Protein AF-A0A7S3AYU2-F1 (afdb_monomer)

Nearest PDB structures (foldseek):
  1v82-assembly1_A  TM=4.328E-01  e=2.246E-01  Homo sapiens
  1vgv-assembly2_C  TM=4.882E-01  e=7.312E-01  Escherichia coli
  1kaq-assembly3_F  TM=4.878E-01  e=6.872E-01  Bacillus subtilis
  1kaq-assembly3_E  TM=5.057E-01  e=1.976E+00  Bacillus subtilis

Foldseek 3Di:
DEEEEEAFADLVLLVLVVVVVLVCCVVVVHVAYEYEDPHPDPVRSVVLVVSVVRPRYDYHYDDPQQPPDDPPSHCVVVVVVCVVVDDQLYHYHYDYSNPNDDDDSSVQSVVVSVPSVCPDVDGDAQDQLDQVSQQVCVVLVLDVPPLLHKDAADDDPPDPPPCDRIVSVVCPVNSVVSVVSCVVPVPVSPSVDDDDDD

Sequence (198 aa):
MTYLSIFAGRRRYLNVLMVYVHRLLDQRIVDRCHIWNYARLAVDSEYVHTLAAKRGVEVIPMPESDKAAVFPDKWKGYYRFYAALLQPGDLLVKCDDDIVFIGNLPALLRVARSDPDGAHLIYYPSIVNNDVAASFQAADGLITDPEYVVDLRPSVIGKRDATGNSDWPQCTRCAEHVHEAFLASPESFFTGCMHEWR

Mean predicted aligned error: 4.7 Å

Secondary structure (DSSP, 8-state):
-EEEEEEE--HHHHHHHHHHHHHHHHTTS-SEEEEEE--SSHHHHHHHHHGGGSTTEEEEEPPHHHHS--TTTTTHHHHHHHHHHPPTT-EEEEEETT------HHHHHHHHHH-TT-S-S------TT-HHHHHHHHHTTS---GGG---B----TTS--TT-SBSGGG-HHHHHHHHHHHHH-GGGG---------

pLDDT: mean 90.88, std 9.75, range [51.03, 98.75]

Solvent-accessible surface area (backbone atoms only — not comparable to full-atom values): 11870 Å² total; per-residue (Å²): 95,31,38,37,36,28,61,32,42,50,56,80,34,38,66,48,28,47,60,54,52,51,50,34,44,76,69,60,73,27,66,34,35,40,37,29,48,63,33,86,44,70,73,27,42,58,53,51,61,61,52,42,76,43,88,52,37,43,66,41,74,61,43,77,69,33,77,81,40,52,86,91,53,44,52,49,42,60,53,52,52,49,70,72,67,61,54,96,83,46,43,82,44,82,43,64,37,73,48,71,78,89,75,71,61,70,58,57,53,50,56,60,63,73,44,79,87,45,90,65,89,76,86,80,76,88,44,85,76,36,60,72,35,43,34,52,36,28,76,72,60,74,47,72,57,75,93,56,56,47,62,78,47,85,78,62,90,93,54,88,60,89,71,61,50,33,56,48,90,80,35,67,66,34,43,51,50,53,45,52,51,39,74,75,42,58,74,69,77,66,73,82,76,82,85,84,89,130

Organism: NCBI:txid156174

Radius of gyration: 17.93 Å; Cα contacts (8 Å, |Δi|>4): 241; chains: 1; bounding box: 46×42×40 Å

Structure (mmCIF, N/CA/C/O backbone):
data_AF-A0A7S3AYU2-F1
#
_entry.id   AF-A0A7S3AYU2-F1
#
loop_
_atom_site.group_PDB
_atom_site.id
_atom_site.type_symbol
_atom_site.label_atom_id
_atom_site.label_alt_id
_atom_site.label_comp_id
_atom_site.label_asym_id
_atom_site.label_entity_id
_atom_site.label_seq_id
_atom_site.pdbx_PDB_ins_code
_atom_site.Cartn_x
_atom_site.Cartn_y
_atom_site.Cartn_z
_atom_site.occupancy
_atom_site.B_iso_or_equiv
_atom_site.auth_seq_id
_atom_site.auth_comp_id
_atom_site.auth_asym_id
_atom_site.auth_atom_id
_atom_site.pdbx_PDB_model_num
ATOM 1 N N . MET A 1 1 ? -6.410 -0.652 16.507 1.00 95.94 1 MET A N 1
ATOM 2 C CA . MET A 1 1 ? -7.032 -0.891 15.186 1.00 95.94 1 MET A CA 1
ATOM 3 C C . MET A 1 1 ? -5.963 -0.954 14.101 1.00 95.94 1 MET A C 1
ATOM 5 O O . MET A 1 1 ? -4.819 -0.576 14.342 1.00 95.94 1 MET A O 1
ATOM 9 N N . THR A 1 2 ? -6.303 -1.468 12.925 1.00 98.31 2 THR A N 1
ATOM 10 C CA . THR A 1 2 ? -5.485 -1.435 11.709 1.00 98.31 2 THR A CA 1
ATOM 11 C C . THR A 1 2 ? -6.253 -0.687 10.622 1.00 98.31 2 THR A C 1
ATOM 13 O O . THR A 1 2 ? -7.309 -1.147 10.176 1.00 98.31 2 THR A O 1
ATOM 16 N N . TYR A 1 3 ? -5.707 0.441 10.177 1.00 98.62 3 TYR A N 1
ATOM 17 C CA . TYR A 1 3 ? -6.217 1.238 9.067 1.00 98.62 3 TYR A CA 1
ATOM 18 C C . TYR A 1 3 ? -5.397 0.948 7.813 1.00 98.62 3 TYR A C 1
ATOM 20 O O . TYR A 1 3 ? -4.179 1.114 7.816 1.00 98.62 3 TYR A O 1
ATOM 28 N N . LEU A 1 4 ? -6.055 0.543 6.731 1.00 98.62 4 LEU A N 1
ATOM 29 C CA . LEU A 1 4 ? -5.458 0.491 5.399 1.00 98.62 4 LEU A CA 1
ATOM 30 C C . LEU A 1 4 ? -5.826 1.765 4.647 1.00 98.62 4 LEU A C 1
ATOM 32 O O . LEU A 1 4 ? -7.001 2.088 4.520 1.00 98.62 4 LEU A O 1
ATOM 36 N N . SER A 1 5 ? -4.840 2.475 4.128 1.00 98.56 5 SER A N 1
ATOM 37 C CA . SER A 1 5 ? -5.027 3.764 3.475 1.00 98.56 5 SER A CA 1
ATOM 38 C C . SER A 1 5 ? -4.514 3.715 2.047 1.00 98.56 5 SER A C 1
ATOM 40 O O . SER A 1 5 ? -3.349 3.375 1.839 1.00 98.56 5 SER A O 1
ATOM 42 N N . ILE A 1 6 ? -5.368 4.055 1.080 1.00 98.38 6 ILE A N 1
ATOM 43 C CA . ILE A 1 6 ? -5.055 3.981 -0.350 1.00 98.38 6 ILE A CA 1
ATOM 44 C C . ILE A 1 6 ? -5.239 5.343 -1.008 1.00 98.38 6 ILE A C 1
ATOM 46 O O . ILE A 1 6 ? -6.304 5.947 -0.903 1.00 98.38 6 ILE A O 1
ATOM 50 N N . PHE A 1 7 ? -4.216 5.809 -1.725 1.00 95.88 7 PHE A N 1
ATOM 51 C CA . PHE A 1 7 ? -4.314 6.979 -2.602 1.00 95.88 7 PHE A CA 1
ATOM 52 C C . PHE A 1 7 ? -4.896 6.530 -3.935 1.00 95.88 7 PHE A C 1
ATOM 54 O O . PHE A 1 7 ? -4.167 6.109 -4.826 1.00 95.88 7 PHE A O 1
ATOM 61 N N . ALA A 1 8 ? -6.214 6.585 -4.055 1.00 95.50 8 ALA A N 1
ATOM 62 C CA . ALA A 1 8 ? -6.927 6.062 -5.201 1.00 95.50 8 ALA A CA 1
ATOM 63 C C . ALA A 1 8 ? -7.037 7.081 -6.332 1.00 95.50 8 ALA A C 1
ATOM 65 O O . ALA A 1 8 ? -7.357 8.252 -6.127 1.00 95.50 8 ALA A O 1
ATOM 66 N N . GLY A 1 9 ? -6.841 6.598 -7.552 1.00 94.00 9 GLY A N 1
ATOM 67 C CA . GLY A 1 9 ? -7.125 7.368 -8.752 1.00 94.00 9 GLY A CA 1
ATOM 68 C C . GLY A 1 9 ? -7.048 6.591 -10.058 1.00 94.00 9 GLY A C 1
ATOM 69 O O . GLY A 1 9 ? -7.265 7.192 -11.104 1.00 94.00 9 GLY A O 1
ATOM 70 N N . ARG A 1 10 ? -6.720 5.293 -10.022 1.00 96.50 10 ARG A N 1
ATOM 71 C CA . ARG A 1 10 ? -6.509 4.463 -11.212 1.00 96.50 10 ARG A CA 1
ATOM 72 C C . ARG A 1 10 ? -7.407 3.227 -11.172 1.00 96.50 10 ARG A C 1
ATOM 74 O O . ARG A 1 10 ? -7.023 2.182 -10.642 1.00 96.50 10 ARG A O 1
ATOM 81 N N . ARG A 1 11 ? -8.600 3.313 -11.779 1.00 95.94 11 ARG A N 1
ATOM 82 C CA . ARG A 1 11 ? -9.621 2.243 -11.751 1.00 95.94 11 ARG A CA 1
ATOM 83 C C . ARG A 1 11 ? -9.079 0.866 -12.126 1.00 95.94 11 ARG A C 1
ATOM 85 O O . ARG A 1 11 ? -9.423 -0.119 -11.478 1.00 95.94 11 ARG A O 1
ATOM 92 N N . ARG A 1 12 ? -8.237 0.791 -13.165 1.00 96.12 12 ARG A N 1
ATOM 93 C CA . ARG A 1 12 ? -7.666 -0.475 -13.657 1.00 96.12 12 ARG A CA 1
ATOM 94 C C . ARG A 1 12 ? -7.002 -1.276 -12.536 1.00 96.12 12 ARG A C 1
ATOM 96 O O . ARG A 1 12 ? -7.243 -2.474 -12.443 1.00 96.12 12 ARG A O 1
ATOM 103 N N . TYR A 1 13 ? -6.183 -0.624 -11.717 1.00 96.81 13 TYR A N 1
ATOM 104 C CA . TYR A 1 13 ? -5.435 -1.290 -10.656 1.00 96.81 13 TYR A CA 1
ATOM 105 C C . TYR A 1 13 ? -6.289 -1.511 -9.411 1.00 96.81 13 TYR A C 1
ATOM 107 O O . TYR A 1 13 ? -6.286 -2.604 -8.849 1.00 96.81 13 TYR A O 1
ATOM 115 N N . LEU A 1 14 ? -7.124 -0.527 -9.060 1.00 97.00 14 LEU A N 1
ATOM 116 C CA . LEU A 1 14 ? -8.065 -0.645 -7.949 1.00 97.00 14 LEU A CA 1
ATOM 117 C C . LEU A 1 14 ? -9.005 -1.845 -8.098 1.00 97.00 14 LEU A C 1
ATOM 119 O O . LEU A 1 14 ? -9.293 -2.502 -7.105 1.00 97.00 14 LEU A O 1
ATOM 123 N N . ASN A 1 15 ? -9.456 -2.175 -9.314 1.00 96.62 15 ASN A N 1
ATOM 124 C CA . ASN A 1 15 ? -10.263 -3.380 -9.547 1.00 96.62 15 ASN A CA 1
ATOM 125 C C . ASN A 1 15 ? -9.576 -4.654 -9.020 1.00 96.62 15 ASN A C 1
ATOM 127 O O . ASN A 1 15 ? -10.247 -5.533 -8.484 1.00 96.62 15 ASN A O 1
ATOM 131 N N . VAL A 1 16 ? -8.251 -4.752 -9.163 1.00 97.81 16 VAL A N 1
ATOM 132 C CA . VAL A 1 16 ? -7.460 -5.893 -8.683 1.00 97.81 16 VAL A CA 1
ATOM 133 C C . VAL A 1 16 ? -7.210 -5.769 -7.182 1.00 97.81 16 VAL A C 1
ATOM 135 O O . VAL A 1 16 ? -7.512 -6.695 -6.430 1.00 97.81 16 VAL A O 1
ATOM 138 N N . LEU A 1 17 ? -6.732 -4.606 -6.726 1.00 98.12 17 LEU A N 1
ATOM 139 C CA . LEU A 1 17 ? -6.418 -4.355 -5.317 1.00 98.12 17 LEU A CA 1
ATOM 140 C C . LEU A 1 17 ? -7.624 -4.612 -4.404 1.00 98.12 17 LEU A C 1
ATOM 142 O O . LEU A 1 17 ? -7.492 -5.244 -3.353 1.00 98.12 17 LEU A O 1
ATOM 146 N N . MET A 1 18 ? -8.824 -4.196 -4.816 1.00 97.81 18 MET A N 1
ATOM 147 C CA . MET A 1 18 ? -10.025 -4.338 -3.991 1.00 97.81 18 MET A CA 1
ATOM 148 C C . MET A 1 18 ? -10.414 -5.798 -3.725 1.00 97.81 18 MET A C 1
ATOM 150 O O . MET A 1 18 ? -11.023 -6.075 -2.692 1.00 97.81 18 MET A O 1
ATOM 154 N N . VAL A 1 19 ? -9.995 -6.756 -4.564 1.00 97.75 19 VAL A N 1
ATOM 155 C CA . VAL A 1 19 ? -10.159 -8.195 -4.276 1.00 97.75 19 VAL A CA 1
ATOM 156 C C . VAL A 1 19 ? -9.416 -8.581 -2.992 1.00 97.75 19 VAL A C 1
ATOM 158 O O . VAL A 1 19 ? -9.953 -9.322 -2.166 1.00 97.75 19 VAL A O 1
ATOM 161 N N . TYR A 1 20 ? -8.211 -8.045 -2.788 1.00 98.25 20 TYR A N 1
ATOM 162 C CA . TYR A 1 20 ? -7.422 -8.271 -1.577 1.00 98.25 20 TYR A CA 1
ATOM 163 C C . TYR A 1 20 ? -7.980 -7.485 -0.394 1.00 98.25 20 TYR A C 1
ATOM 165 O O . TYR A 1 20 ? -8.187 -8.061 0.673 1.00 98.25 20 TYR A O 1
ATOM 173 N N . VAL A 1 21 ? -8.295 -6.200 -0.583 1.00 98.25 21 VAL A N 1
ATOM 174 C CA . VAL A 1 21 ? -8.852 -5.341 0.478 1.00 98.25 21 VAL A CA 1
ATOM 175 C C . VAL A 1 21 ? -10.119 -5.949 1.075 1.00 98.25 21 VAL A C 1
ATOM 177 O O . VAL A 1 21 ? -10.249 -6.025 2.295 1.00 98.25 21 VAL A O 1
ATOM 180 N N . HIS A 1 22 ? -11.035 -6.441 0.236 1.00 98.12 22 HIS A N 1
ATOM 181 C CA . HIS A 1 22 ? -12.260 -7.082 0.711 1.00 98.12 22 HIS A CA 1
ATOM 182 C C . HIS A 1 22 ? -11.967 -8.296 1.593 1.00 98.12 22 HIS A C 1
ATOM 184 O O . HIS A 1 22 ? -12.553 -8.408 2.667 1.00 98.12 22 HIS A O 1
ATOM 190 N N . ARG A 1 23 ? -11.026 -9.159 1.189 1.00 98.00 23 ARG A N 1
ATOM 191 C CA . ARG A 1 23 ? -10.619 -10.323 1.990 1.00 98.00 23 ARG A CA 1
ATOM 192 C C . ARG A 1 23 ? -9.997 -9.909 3.323 1.00 98.00 23 ARG A C 1
ATOM 194 O O . ARG A 1 23 ? -10.343 -10.486 4.349 1.00 98.00 23 ARG A O 1
ATOM 201 N N . LEU A 1 24 ? -9.131 -8.894 3.323 1.00 98.31 24 LEU A N 1
ATOM 202 C CA . LEU A 1 24 ? -8.492 -8.381 4.539 1.00 98.31 24 LEU A CA 1
ATOM 203 C C . LEU A 1 24 ? -9.513 -7.816 5.539 1.00 98.31 24 LEU A C 1
ATOM 205 O O . LEU A 1 24 ? -9.367 -8.037 6.742 1.00 98.31 24 LEU A O 1
ATOM 209 N N . LEU A 1 25 ? -10.549 -7.129 5.047 1.00 98.44 25 LEU A N 1
ATOM 210 C CA . LEU A 1 25 ? -11.661 -6.629 5.862 1.00 98.44 25 LEU A CA 1
ATOM 211 C C . LEU A 1 25 ? -12.533 -7.773 6.398 1.00 98.44 25 LEU A C 1
ATOM 213 O O . LEU A 1 25 ? -12.836 -7.815 7.589 1.00 98.44 25 LEU A O 1
ATOM 217 N N . ASP A 1 26 ? -12.909 -8.725 5.539 1.00 98.12 26 ASP A N 1
ATOM 218 C CA . ASP A 1 26 ? -13.774 -9.851 5.915 1.00 98.12 26 ASP A CA 1
ATOM 219 C C . ASP A 1 26 ? -13.112 -10.746 6.976 1.00 98.12 26 ASP A C 1
ATOM 221 O O . ASP A 1 26 ? -13.776 -11.233 7.892 1.00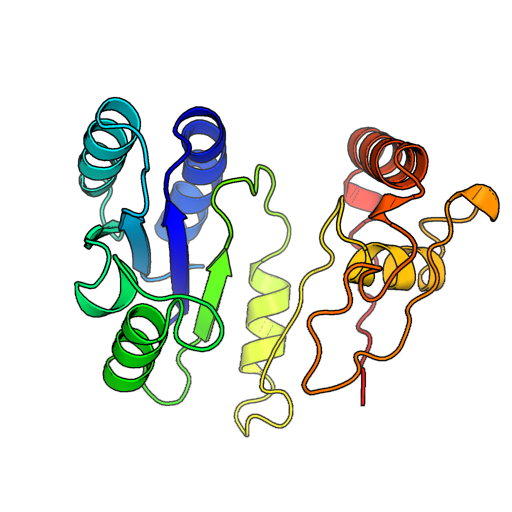 98.12 26 ASP A O 1
ATOM 225 N N . GLN A 1 27 ? -11.787 -10.901 6.901 1.00 97.88 27 GLN A N 1
ATOM 226 C CA . GLN A 1 27 ? -10.976 -11.647 7.867 1.00 97.88 27 GLN A CA 1
ATOM 227 C C . GLN A 1 27 ? -10.565 -10.825 9.097 1.00 97.88 27 GLN A C 1
ATOM 229 O O . GLN A 1 27 ? -9.903 -11.361 9.984 1.00 97.88 27 GLN A O 1
ATOM 234 N N . ARG A 1 28 ? -10.940 -9.538 9.169 1.00 97.56 28 ARG A N 1
ATOM 235 C CA . ARG A 1 28 ? -10.539 -8.598 10.234 1.00 97.56 28 ARG A CA 1
ATOM 236 C C . ARG A 1 28 ? -9.021 -8.497 10.430 1.00 97.56 28 ARG A C 1
ATOM 238 O O . ARG A 1 28 ? -8.540 -8.264 11.534 1.00 97.56 28 ARG A O 1
ATOM 245 N N . ILE A 1 29 ? -8.260 -8.672 9.352 1.00 98.31 29 ILE A N 1
ATOM 246 C CA . ILE A 1 29 ? -6.825 -8.351 9.325 1.00 98.31 29 ILE A CA 1
ATOM 247 C C . ILE A 1 29 ? -6.656 -6.824 9.284 1.00 98.31 29 ILE A C 1
ATOM 249 O O . ILE A 1 29 ? -5.753 -6.265 9.908 1.00 98.31 29 ILE A O 1
ATOM 253 N N . VAL A 1 30 ? -7.564 -6.157 8.569 1.00 98.38 30 VAL A N 1
ATOM 254 C CA . VAL A 1 30 ? -7.735 -4.703 8.525 1.00 98.38 30 VAL A CA 1
ATOM 255 C C . VAL A 1 30 ? -9.111 -4.369 9.103 1.00 98.38 30 VAL A C 1
ATOM 257 O O . VAL A 1 30 ? -10.096 -5.021 8.762 1.00 98.38 30 VAL A O 1
ATOM 260 N N . ASP A 1 31 ? -9.194 -3.345 9.954 1.00 98.56 31 ASP A N 1
ATOM 261 C CA . ASP A 1 31 ? -10.456 -2.922 10.581 1.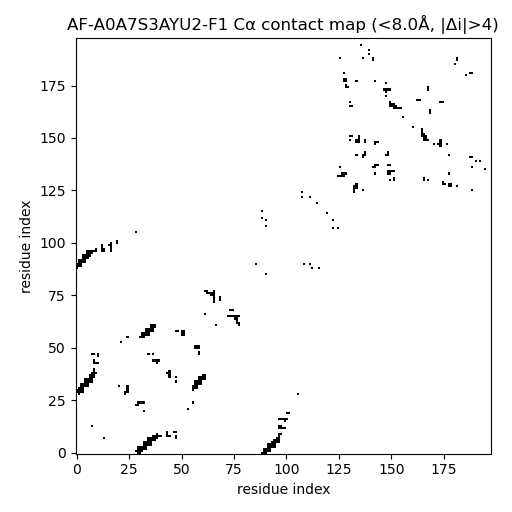00 98.56 31 ASP A CA 1
ATOM 262 C C . ASP A 1 31 ? -11.218 -1.897 9.731 1.00 98.56 31 ASP A C 1
ATOM 264 O O . ASP A 1 31 ? -12.457 -1.851 9.725 1.00 98.56 31 ASP A O 1
ATOM 268 N N . ARG A 1 32 ? -10.464 -1.028 9.050 1.00 98.56 32 ARG A N 1
ATOM 269 C CA . ARG A 1 32 ? -10.964 0.069 8.218 1.00 98.56 32 ARG A CA 1
ATOM 270 C C . ARG A 1 32 ? -10.074 0.247 7.000 1.00 98.56 32 ARG A C 1
ATOM 272 O O . ARG A 1 32 ? -8.852 0.229 7.121 1.00 98.56 32 ARG A O 1
ATOM 279 N N . CYS A 1 33 ? -10.686 0.454 5.843 1.00 98.75 33 CYS A N 1
ATOM 280 C CA . CYS A 1 33 ? -9.997 0.853 4.631 1.00 98.75 33 CYS A CA 1
ATOM 281 C C . CYS A 1 33 ? -10.452 2.253 4.220 1.00 98.75 33 CYS A C 1
ATOM 283 O O . CYS A 1 33 ? -11.625 2.463 3.931 1.00 98.75 33 CYS A O 1
ATOM 285 N N . HIS A 1 34 ? -9.526 3.202 4.193 1.00 98.75 34 HIS A N 1
ATOM 286 C CA . HIS A 1 34 ? -9.761 4.554 3.713 1.00 98.75 34 HIS A CA 1
ATOM 287 C C . HIS A 1 34 ? -9.239 4.687 2.286 1.00 98.75 34 HIS A C 1
ATOM 289 O O . HIS A 1 34 ? -8.041 4.553 2.026 1.00 98.75 34 HIS A O 1
ATOM 295 N N . ILE A 1 35 ? -10.148 4.967 1.363 1.00 98.50 35 ILE A N 1
ATOM 296 C CA . ILE A 1 35 ? -9.872 5.215 -0.044 1.00 98.50 35 ILE A CA 1
ATOM 297 C C . ILE A 1 35 ? -9.869 6.724 -0.258 1.00 98.50 35 ILE A C 1
ATOM 299 O O . ILE A 1 35 ? -10.919 7.360 -0.325 1.00 98.50 35 ILE A O 1
ATOM 303 N N . TRP A 1 36 ? -8.685 7.310 -0.368 1.00 98.31 36 TRP A N 1
ATOM 304 C CA . TRP A 1 36 ? -8.537 8.729 -0.644 1.00 98.31 36 TRP A CA 1
ATOM 305 C C . TRP A 1 36 ? -8.698 8.999 -2.131 1.00 98.31 36 TRP A C 1
ATOM 307 O O . TRP A 1 36 ? -7.891 8.541 -2.938 1.00 98.31 36 TRP A O 1
ATOM 317 N N . ASN A 1 37 ? -9.716 9.767 -2.502 1.00 97.56 37 ASN A N 1
ATOM 318 C CA . ASN A 1 37 ? -9.983 10.104 -3.891 1.00 97.56 37 ASN A CA 1
ATOM 319 C C . ASN A 1 37 ? -9.038 11.216 -4.380 1.00 97.56 37 ASN A C 1
ATOM 321 O O . ASN A 1 37 ? -9.339 12.406 -4.272 1.00 97.56 37 ASN A O 1
ATOM 325 N N . TYR A 1 38 ? -7.896 10.803 -4.930 1.00 95.62 38 TYR A N 1
ATOM 326 C CA . TYR A 1 38 ? -6.925 11.634 -5.649 1.00 95.62 38 TYR A CA 1
ATOM 327 C C . TYR A 1 38 ? -7.027 11.426 -7.175 1.00 95.62 38 TYR A C 1
ATOM 329 O O . TYR A 1 38 ? -6.072 11.699 -7.914 1.00 95.62 38 TYR A O 1
ATOM 337 N N . ALA A 1 39 ? -8.168 10.926 -7.666 1.00 95.94 39 ALA A N 1
ATOM 338 C CA . ALA A 1 39 ? -8.389 10.679 -9.083 1.00 95.94 39 ALA A CA 1
ATOM 339 C C . ALA A 1 39 ? -8.215 11.959 -9.909 1.00 95.94 39 ALA A C 1
ATOM 341 O O . ALA A 1 39 ? -8.731 13.024 -9.571 1.00 95.94 39 ALA A O 1
ATOM 342 N N . ARG A 1 40 ? -7.493 11.843 -11.027 1.00 93.06 40 ARG A N 1
ATOM 343 C CA . ARG A 1 40 ? -7.290 12.956 -11.972 1.00 93.06 40 ARG A CA 1
ATOM 344 C C . ARG A 1 40 ? -8.356 13.005 -13.060 1.00 93.06 40 ARG A C 1
ATOM 346 O O . ARG A 1 40 ? -8.547 14.047 -13.677 1.00 93.06 40 ARG A O 1
ATOM 353 N N . LEU A 1 41 ? -9.014 11.876 -13.312 1.00 95.69 41 LEU A N 1
ATOM 354 C CA . LEU A 1 41 ? -10.072 11.740 -14.304 1.00 95.69 41 LEU A CA 1
ATOM 355 C C . LEU A 1 41 ? -11.420 11.611 -13.596 1.00 95.69 41 LEU A C 1
ATOM 357 O O . LEU A 1 41 ? -11.537 10.905 -12.593 1.00 95.69 41 LEU A O 1
ATOM 361 N N . ALA A 1 42 ? -12.452 12.253 -14.147 1.00 96.38 42 ALA A N 1
ATOM 362 C CA . ALA A 1 42 ? -13.806 12.196 -13.594 1.00 96.38 42 ALA A CA 1
ATOM 363 C C . ALA A 1 42 ? -14.331 10.752 -13.507 1.00 96.38 42 ALA A C 1
ATOM 365 O O . ALA A 1 42 ? -14.852 10.356 -12.472 1.00 96.38 42 ALA A O 1
ATOM 366 N N . VAL A 1 43 ? -14.084 9.938 -14.539 1.00 96.69 43 VAL A N 1
ATOM 367 C CA . VAL A 1 43 ? -14.497 8.524 -14.579 1.00 96.69 43 VAL A CA 1
ATOM 368 C C . VAL A 1 43 ? -13.858 7.673 -13.473 1.00 96.69 43 VAL A C 1
ATOM 370 O O . VAL A 1 43 ? -14.502 6.776 -12.931 1.00 96.69 43 VAL A O 1
ATOM 373 N N . ASP A 1 44 ? -12.605 7.954 -13.106 1.00 97.12 44 ASP A N 1
ATOM 374 C CA . ASP A 1 44 ? -11.936 7.267 -11.998 1.00 97.12 44 ASP A CA 1
ATOM 375 C C . ASP A 1 44 ? -12.497 7.740 -10.653 1.00 97.12 44 ASP A C 1
ATOM 377 O O . ASP A 1 44 ? -12.719 6.926 -9.760 1.00 97.12 44 ASP A O 1
ATOM 381 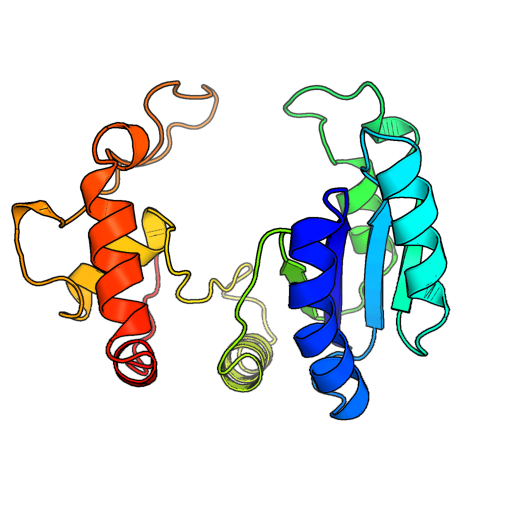N N . SER A 1 45 ? -12.789 9.039 -10.523 1.00 96.88 45 SER A N 1
ATOM 382 C CA . SER A 1 45 ? -13.434 9.602 -9.333 1.00 96.88 45 SER A CA 1
ATOM 383 C C . SER A 1 45 ? -14.816 8.985 -9.105 1.00 96.88 45 SER A C 1
ATOM 385 O O . SER A 1 45 ? -15.107 8.519 -8.005 1.00 96.88 45 SER A O 1
ATOM 387 N N . GLU A 1 46 ? -15.658 8.916 -10.138 1.00 97.12 46 GLU A N 1
ATOM 388 C CA . GLU A 1 46 ? -16.975 8.269 -10.084 1.00 97.12 46 GLU A CA 1
ATOM 389 C C . GLU A 1 46 ? -16.858 6.808 -9.644 1.00 97.12 46 GLU A C 1
ATOM 391 O O . GLU A 1 46 ? -17.556 6.379 -8.725 1.00 97.12 46 GLU A O 1
ATOM 396 N N . TYR A 1 47 ? -15.918 6.062 -10.233 1.00 97.50 47 TYR A N 1
ATOM 397 C CA . TYR A 1 47 ? -15.639 4.685 -9.836 1.00 97.50 47 TYR A CA 1
ATOM 398 C C . TYR A 1 47 ? -15.231 4.573 -8.360 1.00 97.50 47 TYR A C 1
ATOM 400 O O . TYR A 1 47 ? -15.765 3.720 -7.652 1.00 97.50 47 TYR A O 1
ATOM 408 N N . VAL A 1 48 ? -14.341 5.439 -7.868 1.00 97.50 48 VAL A N 1
ATOM 409 C CA . VAL A 1 48 ? -13.896 5.426 -6.465 1.00 97.50 48 VAL A CA 1
ATOM 410 C C . VAL A 1 48 ? -15.075 5.561 -5.498 1.00 97.50 48 VAL A C 1
ATOM 412 O O . VAL A 1 48 ? -15.133 4.818 -4.522 1.00 97.50 48 VAL A O 1
ATOM 415 N N . HIS A 1 49 ? -16.059 6.417 -5.788 1.00 96.94 49 HIS A N 1
ATOM 416 C CA . HIS A 1 49 ? -17.245 6.562 -4.932 1.00 96.94 49 HIS A CA 1
ATOM 417 C C . HIS A 1 49 ? -18.068 5.271 -4.823 1.00 96.94 49 HIS A C 1
ATOM 419 O O . HIS A 1 49 ? -18.653 5.007 -3.773 1.00 96.94 49 HIS A O 1
ATOM 425 N N . THR A 1 50 ? -18.078 4.430 -5.864 1.00 97.06 50 THR A N 1
ATOM 426 C CA . THR A 1 50 ? -18.794 3.142 -5.822 1.00 97.06 50 THR A CA 1
ATOM 427 C C . THR A 1 50 ? -18.194 2.159 -4.809 1.00 97.06 50 THR A C 1
ATOM 429 O O . THR A 1 50 ? -18.903 1.285 -4.310 1.00 97.06 50 THR A O 1
ATOM 432 N N . LEU A 1 51 ? -16.915 2.323 -4.442 1.00 96.75 51 LEU A N 1
ATOM 433 C CA . LEU A 1 51 ? -16.214 1.426 -3.517 1.00 96.75 51 LEU A CA 1
ATOM 434 C C . LEU A 1 51 ? -16.728 1.527 -2.075 1.00 96.75 51 LEU A C 1
ATOM 436 O O . LEU A 1 51 ? -16.624 0.557 -1.323 1.00 96.75 51 LEU A O 1
ATOM 440 N N . ALA A 1 52 ? -17.349 2.652 -1.701 1.00 96.06 52 ALA A N 1
ATOM 441 C CA . ALA A 1 52 ? -17.941 2.856 -0.375 1.00 96.06 52 ALA A CA 1
ATOM 442 C C . ALA A 1 52 ? -19.099 1.885 -0.061 1.00 96.06 52 ALA A C 1
ATOM 444 O O . ALA A 1 52 ? -19.515 1.767 1.089 1.00 96.06 52 ALA A O 1
ATOM 445 N N . ALA A 1 53 ? -19.620 1.161 -1.060 1.00 94.94 53 ALA A N 1
ATOM 446 C CA . ALA A 1 53 ? -20.659 0.155 -0.855 1.00 94.94 53 ALA A CA 1
ATOM 447 C C . ALA A 1 53 ? -20.189 -1.040 0.003 1.00 94.94 53 ALA A C 1
ATOM 449 O O . ALA A 1 53 ? -21.013 -1.727 0.613 1.00 94.94 53 ALA A O 1
ATOM 450 N N . LYS A 1 54 ? -18.876 -1.312 0.076 1.00 96.44 54 LYS A N 1
ATOM 451 C CA . LYS A 1 54 ? -18.330 -2.369 0.936 1.00 96.44 54 LYS A CA 1
ATOM 452 C C . LYS A 1 54 ? -18.242 -1.877 2.381 1.00 96.44 54 LYS A C 1
ATOM 454 O O . LYS A 1 54 ? -17.556 -0.909 2.691 1.00 96.44 54 LYS A O 1
ATOM 459 N N . ARG A 1 55 ? -18.850 -2.621 3.309 1.00 96.88 55 ARG A N 1
ATOM 460 C CA . ARG A 1 55 ? -18.703 -2.366 4.749 1.00 96.88 55 ARG A CA 1
ATOM 461 C C . ARG A 1 55 ? -17.224 -2.338 5.156 1.00 96.88 55 ARG A C 1
ATOM 463 O O . ARG A 1 55 ? -16.485 -3.274 4.867 1.00 96.88 55 ARG A O 1
ATOM 470 N N . GLY A 1 56 ? -16.839 -1.301 5.898 1.00 97.69 56 GLY A N 1
ATOM 471 C CA . GLY A 1 56 ? -15.463 -1.100 6.356 1.00 97.69 56 GLY A CA 1
ATOM 472 C C . GLY A 1 56 ? -14.590 -0.329 5.365 1.00 97.69 56 GLY A C 1
ATOM 473 O O . GLY A 1 56 ? -13.458 -0.013 5.720 1.00 97.69 56 GLY A O 1
ATOM 474 N N . VAL A 1 57 ? -15.110 0.000 4.178 1.00 98.56 57 VAL A N 1
ATOM 475 C CA . VAL A 1 57 ? -14.499 0.941 3.237 1.00 98.56 57 VAL A CA 1
ATOM 476 C C . VAL A 1 57 ? -15.123 2.322 3.427 1.00 98.56 57 VAL A C 1
ATOM 478 O O . VAL A 1 57 ? -16.343 2.458 3.453 1.00 98.56 57 VAL A O 1
ATOM 481 N N . GLU A 1 58 ? -14.283 3.344 3.535 1.00 98.50 58 GLU A N 1
ATOM 482 C CA . GLU A 1 58 ? -14.672 4.751 3.558 1.00 98.50 58 GLU A CA 1
ATOM 483 C C . GLU A 1 58 ? -13.960 5.480 2.422 1.00 98.50 58 GLU A C 1
ATOM 485 O O . GLU A 1 58 ? -12.743 5.372 2.273 1.00 98.50 58 GLU A O 1
ATOM 490 N N . VAL A 1 59 ? -14.715 6.213 1.607 1.00 98.38 59 VAL A N 1
ATOM 491 C CA . VAL A 1 59 ? -14.152 7.058 0.551 1.00 98.38 59 VAL A CA 1
ATOM 492 C C . VAL A 1 59 ? -14.003 8.468 1.099 1.00 98.38 59 VAL A C 1
ATOM 494 O O . VAL A 1 59 ? -14.991 9.095 1.474 1.00 98.38 59 VAL A O 1
ATOM 497 N N . ILE A 1 60 ? -12.770 8.964 1.122 1.00 98.19 60 ILE A N 1
ATOM 498 C CA . ILE A 1 60 ? -12.422 10.268 1.681 1.00 98.19 60 ILE A CA 1
ATOM 499 C C . ILE A 1 60 ? -12.008 11.194 0.531 1.00 98.19 60 ILE A C 1
ATOM 501 O O . ILE A 1 60 ? -11.160 10.816 -0.285 1.00 98.19 60 ILE A O 1
ATOM 505 N N . PRO A 1 61 ? -12.581 12.403 0.413 1.00 97.12 61 PRO A N 1
ATOM 506 C CA . PRO A 1 61 ? -12.144 13.354 -0.600 1.00 97.12 61 PRO A CA 1
ATOM 507 C C . PRO A 1 61 ? -10.706 13.817 -0.330 1.00 97.12 61 PRO A C 1
ATOM 509 O O . PRO A 1 61 ? -10.282 13.931 0.820 1.00 97.12 61 PRO A O 1
ATOM 512 N N . MET A 1 62 ? -9.963 14.143 -1.391 1.00 95.38 62 MET A N 1
ATOM 513 C CA . MET A 1 62 ? -8.673 14.824 -1.253 1.00 95.38 62 MET A CA 1
ATOM 514 C C . MET A 1 62 ? -8.834 16.099 -0.395 1.00 95.38 62 MET A C 1
ATOM 516 O O . MET A 1 62 ? -9.699 16.925 -0.710 1.00 95.38 62 MET A O 1
ATOM 520 N N . PRO A 1 63 ? -8.005 16.298 0.652 1.00 95.62 63 PRO A N 1
ATOM 521 C CA . PRO A 1 63 ? -8.046 17.504 1.471 1.00 95.62 63 PRO A CA 1
ATOM 522 C C . PRO A 1 63 ? -7.849 18.760 0.626 1.00 95.62 63 PRO A C 1
ATOM 524 O O . PRO A 1 63 ? -7.010 18.778 -0.276 1.00 95.62 63 PRO A O 1
ATOM 527 N N . GLU A 1 64 ? -8.552 19.846 0.957 1.00 93.25 64 GLU A N 1
ATOM 528 C CA . GLU A 1 64 ? -8.421 21.113 0.222 1.00 93.25 64 GLU A CA 1
ATOM 529 C C . GLU A 1 64 ? -6.973 21.620 0.209 1.00 93.25 64 GLU A C 1
ATOM 531 O O . GLU A 1 64 ? -6.473 22.069 -0.821 1.00 93.25 64 GLU A O 1
ATOM 536 N N . SER A 1 65 ? -6.267 21.452 1.334 1.00 93.56 65 SER A N 1
ATOM 537 C CA . SER A 1 65 ? -4.853 21.810 1.468 1.00 93.56 65 SER A CA 1
ATOM 538 C C . SER A 1 65 ? -3.945 21.090 0.478 1.00 93.56 65 SER A C 1
ATOM 540 O O . SER A 1 65 ? -2.868 21.593 0.188 1.00 93.56 65 SER A O 1
ATOM 542 N N . ASP A 1 66 ? -4.353 19.925 -0.028 1.00 93.69 66 ASP A N 1
ATOM 543 C CA . ASP A 1 66 ? -3.514 19.078 -0.871 1.00 93.69 66 ASP A CA 1
ATOM 544 C C . ASP A 1 66 ? -3.732 19.330 -2.370 1.00 93.69 66 ASP A C 1
ATOM 546 O O . ASP A 1 66 ? -2.869 18.963 -3.167 1.00 93.69 66 ASP A O 1
ATOM 550 N N . LYS A 1 67 ? -4.835 19.983 -2.771 1.00 91.31 67 LYS A N 1
ATOM 551 C CA . LYS A 1 67 ? -5.202 20.165 -4.190 1.00 91.31 67 LYS A CA 1
ATOM 552 C C . LYS A 1 67 ? -4.168 20.955 -4.989 1.00 91.31 67 LYS A C 1
ATOM 554 O O . LYS A 1 67 ? -3.870 20.606 -6.128 1.00 91.31 67 LYS A O 1
ATOM 559 N N . ALA A 1 68 ? -3.639 22.018 -4.387 1.00 90.69 68 ALA A N 1
ATOM 560 C CA . ALA A 1 68 ? -2.644 22.903 -4.993 1.00 90.69 68 ALA A CA 1
ATOM 561 C C . ALA A 1 68 ? -1.250 22.763 -4.353 1.00 90.69 68 ALA A C 1
ATOM 563 O O . ALA A 1 68 ? -0.329 23.493 -4.719 1.00 90.69 68 ALA A O 1
ATOM 564 N N . ALA A 1 69 ? -1.082 21.849 -3.392 1.00 90.94 69 ALA A N 1
ATOM 565 C CA . ALA A 1 69 ? 0.182 21.695 -2.686 1.00 90.94 69 ALA A CA 1
ATOM 566 C C . ALA A 1 69 ? 1.268 21.087 -3.580 1.00 90.94 69 ALA A C 1
ATOM 568 O O . ALA A 1 69 ? 1.072 20.086 -4.277 1.00 90.94 69 ALA A O 1
ATOM 569 N N . VAL A 1 70 ? 2.462 21.664 -3.486 1.00 87.38 70 VAL A N 1
ATOM 570 C CA . VAL A 1 70 ? 3.693 21.148 -4.090 1.00 87.38 70 VAL A CA 1
ATOM 571 C C . VAL A 1 70 ? 4.606 20.587 -3.004 1.00 87.38 70 VAL A C 1
ATOM 573 O O . VAL A 1 70 ? 4.399 20.824 -1.819 1.00 87.38 70 VAL A O 1
ATOM 576 N N . PHE A 1 71 ? 5.609 19.795 -3.379 1.00 80.69 71 PHE A N 1
ATOM 577 C CA . PHE A 1 71 ? 6.594 19.299 -2.415 1.00 80.69 71 PHE A CA 1
ATOM 578 C C . PHE A 1 71 ? 7.361 20.478 -1.775 1.00 80.69 71 PHE A C 1
ATOM 580 O O . PHE A 1 71 ? 7.743 21.384 -2.517 1.00 80.69 71 PHE A O 1
ATOM 587 N N . PRO A 1 72 ? 7.621 20.477 -0.450 1.00 82.62 72 PRO A N 1
ATOM 588 C CA . PRO A 1 72 ? 7.384 19.402 0.527 1.00 82.62 72 PRO A CA 1
ATOM 589 C C . PRO A 1 72 ? 6.020 19.455 1.242 1.00 82.62 72 PRO A C 1
ATOM 591 O O . PRO A 1 72 ? 5.767 18.661 2.143 1.00 82.62 72 PRO A O 1
ATOM 594 N N . ASP A 1 73 ? 5.132 20.377 0.871 1.00 86.44 73 ASP A N 1
ATOM 595 C CA . ASP A 1 73 ? 3.811 20.540 1.496 1.00 86.44 73 ASP A CA 1
ATOM 596 C C . ASP A 1 73 ? 2.755 19.548 0.998 1.00 86.44 73 ASP A C 1
ATOM 598 O O . ASP A 1 73 ? 1.681 19.413 1.590 1.00 86.44 73 ASP A O 1
ATOM 602 N N . LYS A 1 74 ? 3.066 18.831 -0.081 1.00 86.50 74 LYS A N 1
ATOM 603 C CA . LYS A 1 74 ? 2.201 17.810 -0.660 1.00 86.50 74 LYS A CA 1
ATOM 604 C C . LYS A 1 74 ? 1.833 16.750 0.386 1.00 86.50 74 LYS A C 1
ATOM 606 O O . LYS A 1 74 ? 2.704 16.233 1.081 1.00 86.50 74 LYS A O 1
ATOM 611 N N . TRP A 1 75 ? 0.544 16.409 0.456 1.00 91.88 75 TRP A N 1
ATOM 612 C CA . TRP A 1 75 ? -0.021 15.378 1.343 1.00 91.88 75 TRP A CA 1
ATOM 613 C C . TRP A 1 75 ? -0.033 15.719 2.840 1.00 91.88 75 TRP A C 1
ATOM 615 O O . TRP A 1 75 ? -0.338 14.861 3.669 1.00 91.88 75 TRP A O 1
ATOM 625 N N . LYS A 1 76 ? 0.260 16.965 3.231 1.00 94.19 76 LYS A N 1
ATOM 626 C CA . LYS A 1 76 ? 0.165 17.368 4.643 1.00 94.19 76 LYS A CA 1
ATOM 627 C C . LYS A 1 76 ? -1.255 17.235 5.193 1.00 94.19 76 LYS A C 1
ATOM 629 O O . LYS A 1 76 ? -1.400 16.893 6.364 1.00 94.19 76 LYS A O 1
ATOM 634 N N . GLY A 1 77 ? -2.290 17.473 4.385 1.00 96.00 77 GLY A N 1
ATOM 635 C CA . GLY A 1 77 ? -3.685 17.270 4.783 1.00 96.00 77 GLY A CA 1
ATOM 636 C C . GLY A 1 77 ? -3.973 15.811 5.128 1.00 96.00 77 GLY A C 1
ATOM 637 O O . GLY A 1 77 ? -4.516 15.529 6.195 1.00 96.00 77 GLY A O 1
ATOM 638 N N . TYR A 1 78 ? -3.517 14.890 4.277 1.00 96.50 78 TYR A N 1
ATOM 639 C CA . TYR A 1 78 ? -3.583 13.449 4.521 1.00 96.50 78 TYR A CA 1
ATOM 640 C C . TYR A 1 78 ? -2.938 13.050 5.859 1.00 96.50 78 TYR A C 1
ATOM 642 O O . TYR A 1 78 ? -3.560 12.373 6.678 1.00 96.50 78 TYR A O 1
ATOM 650 N N . TYR A 1 79 ? -1.707 13.498 6.125 1.00 95.75 79 TYR A N 1
ATOM 651 C CA . TYR A 1 79 ? -1.020 13.141 7.372 1.00 95.75 79 TYR A CA 1
ATOM 652 C C . TYR A 1 79 ? -1.654 13.801 8.601 1.00 95.75 79 TYR A C 1
ATOM 654 O O . TYR A 1 79 ? -1.734 13.170 9.652 1.00 95.75 79 TYR A O 1
ATOM 662 N N . ARG A 1 80 ? -2.164 15.035 8.477 1.00 97.00 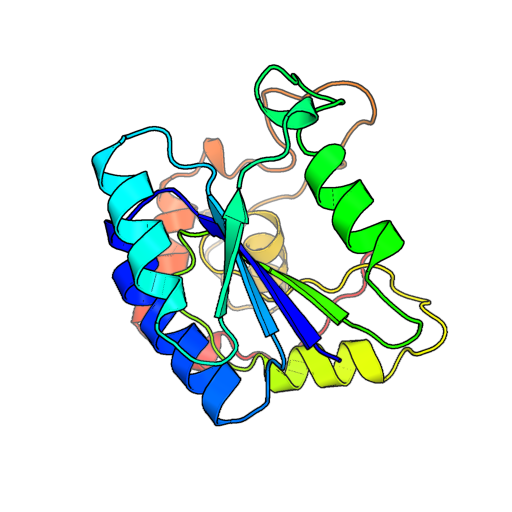80 ARG A N 1
ATOM 663 C CA . ARG A 1 80 ? -2.910 15.706 9.556 1.00 97.00 80 ARG A CA 1
ATOM 664 C C . ARG A 1 80 ? -4.179 14.950 9.937 1.00 97.00 80 ARG A C 1
ATOM 666 O O . ARG A 1 80 ? -4.475 14.859 11.123 1.00 97.00 80 ARG A O 1
ATOM 673 N N . PHE A 1 81 ? -4.898 14.396 8.960 1.00 97.69 81 PHE A N 1
ATOM 674 C CA . PHE A 1 81 ? -6.074 13.566 9.226 1.00 97.69 81 PHE A CA 1
ATOM 675 C C . PHE A 1 81 ? -5.716 12.370 10.116 1.00 97.69 81 PHE A C 1
ATOM 677 O O . PHE A 1 81 ? -6.334 12.172 11.159 1.00 97.69 81 PHE A O 1
ATOM 684 N N . TYR A 1 82 ? -4.674 11.615 9.758 1.00 97.56 82 TYR A N 1
ATOM 685 C CA . TYR A 1 82 ? -4.264 10.456 10.553 1.00 97.56 82 TYR A CA 1
ATOM 686 C C . TYR A 1 82 ? -3.655 10.830 11.901 1.00 97.56 82 TYR A C 1
ATOM 688 O O . TYR A 1 82 ? -3.903 10.132 12.877 1.00 97.56 82 TYR A O 1
ATOM 696 N N . ALA A 1 83 ? -2.931 11.946 11.990 1.00 97.00 83 ALA A N 1
ATOM 697 C CA . ALA A 1 83 ? -2.417 12.441 13.265 1.00 97.00 83 ALA A CA 1
ATOM 698 C C . ALA A 1 83 ? -3.539 12.770 14.269 1.00 97.00 83 ALA A C 1
ATOM 700 O O . ALA A 1 83 ? -3.335 12.636 15.469 1.00 97.00 83 ALA A O 1
ATOM 701 N N . ALA A 1 84 ? -4.713 13.192 13.787 1.00 97.81 84 ALA A N 1
ATOM 702 C CA . ALA A 1 84 ? -5.879 13.447 14.630 1.00 97.81 84 ALA A CA 1
ATOM 703 C C . ALA A 1 84 ? -6.711 12.183 14.913 1.00 97.81 84 ALA A C 1
ATOM 705 O O . ALA A 1 84 ? -7.355 12.092 15.956 1.00 97.81 84 ALA A O 1
ATOM 706 N N . LEU A 1 85 ? -6.732 11.232 13.976 1.00 97.75 85 LEU A N 1
ATOM 707 C CA . LEU A 1 85 ? -7.552 10.026 14.065 1.00 97.75 85 LEU A CA 1
ATOM 708 C C . LEU A 1 85 ? -6.916 8.928 14.931 1.00 97.75 85 LEU A C 1
ATOM 710 O O . LEU A 1 85 ? -7.602 8.319 15.754 1.00 97.75 85 LEU A O 1
ATOM 714 N N . LEU A 1 86 ? -5.640 8.625 14.687 1.00 96.88 86 LEU A N 1
ATOM 715 C CA . LEU A 1 86 ? -4.985 7.431 15.219 1.00 96.88 86 LEU A CA 1
ATOM 716 C C . LEU A 1 86 ? -4.785 7.526 16.733 1.00 96.88 86 LEU A C 1
ATOM 718 O O . LEU A 1 86 ? -4.393 8.564 17.263 1.00 96.88 86 LEU A O 1
ATOM 722 N N . GLN A 1 87 ? -5.022 6.411 17.416 1.00 95.50 87 GLN A N 1
ATOM 723 C CA . GLN A 1 87 ? -4.774 6.241 18.844 1.00 95.50 87 GLN A CA 1
ATOM 724 C C . GLN A 1 87 ? -3.492 5.428 19.087 1.00 95.50 87 GLN A C 1
ATOM 726 O O . GLN A 1 87 ? -3.035 4.711 18.190 1.00 95.50 87 GLN A O 1
ATOM 731 N N . PRO A 1 88 ? -2.907 5.478 20.300 1.00 91.75 88 PRO A N 1
ATOM 732 C CA . PRO A 1 88 ? -1.806 4.590 20.665 1.00 91.75 88 PRO A CA 1
ATOM 733 C C . PRO A 1 88 ? -2.138 3.114 20.386 1.00 91.75 88 PRO A C 1
ATOM 735 O O . PRO A 1 88 ? -3.203 2.622 20.762 1.00 91.75 88 PRO A O 1
ATOM 738 N N . GLY A 1 89 ? -1.230 2.407 19.707 1.00 90.62 89 GLY A N 1
ATOM 739 C CA . GLY A 1 89 ? -1.407 1.005 19.302 1.00 90.62 89 GLY A CA 1
ATOM 740 C C . GLY A 1 89 ? -2.210 0.787 18.008 1.00 90.62 89 GLY A C 1
ATOM 741 O O . GLY A 1 89 ? -2.393 -0.364 17.575 1.00 90.62 89 GLY A O 1
ATOM 742 N N . ASP A 1 90 ? -2.687 1.858 17.366 1.00 95.56 90 ASP A N 1
ATOM 743 C CA . ASP A 1 90 ? -3.196 1.783 16.001 1.00 95.56 90 ASP A CA 1
ATOM 744 C C . ASP A 1 90 ? -2.057 1.625 14.989 1.00 95.56 90 ASP A C 1
ATOM 746 O O . ASP A 1 90 ? -0.971 2.173 15.150 1.00 95.56 90 ASP A O 1
ATOM 750 N N . LEU A 1 91 ? -2.328 0.885 13.914 1.00 96.44 91 LEU A N 1
ATOM 751 C CA . LEU A 1 91 ? -1.425 0.750 12.775 1.00 96.44 91 LEU A CA 1
ATOM 752 C C . LEU A 1 91 ? -2.031 1.420 11.547 1.00 96.44 91 LEU A C 1
ATOM 754 O O . LEU A 1 91 ? -3.182 1.148 11.199 1.00 96.44 91 LEU A O 1
ATOM 758 N N . LEU A 1 92 ? -1.236 2.244 10.868 1.00 97.69 92 LEU A N 1
ATOM 759 C CA . LEU A 1 92 ? -1.554 2.798 9.557 1.00 9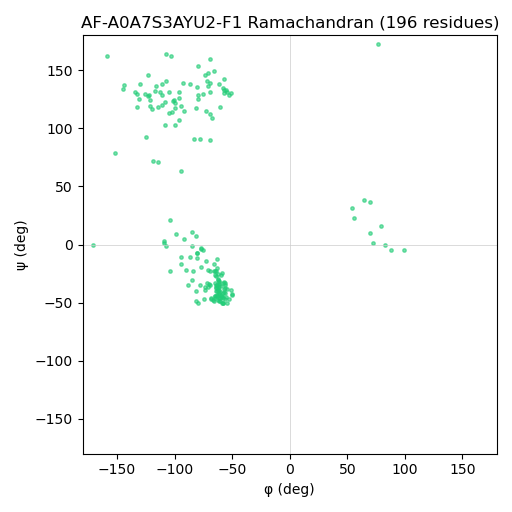7.69 92 LEU A CA 1
ATOM 760 C C . LEU A 1 92 ? -0.729 2.084 8.487 1.00 97.69 92 LEU A C 1
ATOM 762 O O . LEU A 1 92 ? 0.485 2.249 8.412 1.00 97.69 92 LEU A O 1
ATOM 766 N N . VAL A 1 93 ? -1.399 1.333 7.621 1.00 97.81 93 VAL A N 1
ATOM 767 C CA . VAL A 1 93 ? -0.799 0.723 6.434 1.00 97.81 93 VAL A CA 1
ATOM 768 C C . VAL A 1 93 ? -1.066 1.640 5.248 1.00 97.81 93 VAL A C 1
ATOM 770 O O . VAL A 1 93 ? -2.198 1.731 4.772 1.00 97.81 93 VAL A O 1
ATOM 773 N N . LYS A 1 94 ? -0.036 2.336 4.762 1.00 96.56 94 LYS A N 1
ATOM 774 C CA . LYS A 1 94 ? -0.114 3.059 3.486 1.00 96.56 94 LYS A CA 1
ATOM 775 C C . LYS A 1 94 ? 0.073 2.064 2.340 1.00 96.56 94 LYS A C 1
ATOM 777 O O . LYS A 1 94 ? 1.043 1.316 2.331 1.00 96.56 94 LYS A O 1
ATOM 782 N N . CYS A 1 95 ? -0.844 2.080 1.383 1.00 96.31 95 CYS A N 1
ATOM 783 C CA . CYS A 1 95 ? -0.847 1.209 0.216 1.00 96.31 95 CYS A CA 1
ATOM 784 C C . CYS A 1 95 ? -1.104 2.059 -1.031 1.00 96.31 95 CYS A C 1
ATOM 786 O O . CYS A 1 95 ? -2.030 2.869 -1.050 1.00 96.31 95 CYS A O 1
ATOM 788 N N . ASP A 1 96 ? -0.276 1.923 -2.058 1.00 94.81 96 ASP A N 1
ATOM 789 C CA . ASP A 1 96 ? -0.495 2.644 -3.312 1.00 94.81 96 ASP A CA 1
ATOM 790 C C . ASP A 1 96 ? -1.575 1.927 -4.146 1.00 94.81 96 ASP A C 1
ATOM 792 O O . ASP A 1 96 ? -1.818 0.729 -3.987 1.00 94.81 96 ASP A O 1
ATOM 796 N N . ASP A 1 97 ? -2.289 2.652 -5.013 1.00 96.06 97 ASP A N 1
ATOM 797 C CA . ASP A 1 97 ? -3.428 2.078 -5.745 1.00 96.06 97 ASP A CA 1
ATOM 798 C C . ASP A 1 97 ? -3.041 1.147 -6.904 1.00 96.06 97 ASP A C 1
ATOM 800 O O . ASP A 1 97 ? -3.925 0.531 -7.494 1.00 96.06 97 ASP A O 1
ATOM 804 N N . ASP A 1 98 ? -1.746 1.013 -7.207 1.00 94.81 98 ASP A N 1
ATOM 805 C CA . ASP A 1 98 ? -1.163 0.055 -8.155 1.00 94.81 98 ASP A CA 1
ATOM 806 C C . ASP A 1 98 ? -0.567 -1.203 -7.511 1.00 94.81 98 ASP A C 1
ATOM 808 O O . ASP A 1 98 ? 0.019 -2.032 -8.209 1.00 94.81 98 ASP A O 1
ATOM 812 N N . ILE A 1 99 ? -0.787 -1.416 -6.214 1.00 95.75 99 ILE A N 1
ATOM 813 C CA . ILE A 1 99 ? -0.510 -2.709 -5.590 1.00 95.75 99 ILE A CA 1
ATOM 814 C C . ILE A 1 99 ? -1.522 -3.741 -6.101 1.00 95.75 99 ILE A C 1
ATOM 816 O O . ILE A 1 99 ? -2.713 -3.681 -5.807 1.00 95.75 99 ILE A O 1
ATOM 820 N N . VAL A 1 100 ? -1.040 -4.716 -6.871 1.00 94.44 100 VAL A N 1
ATOM 821 C CA . VAL A 1 100 ? -1.875 -5.758 -7.504 1.00 94.44 100 VAL A CA 1
ATOM 822 C C . VAL A 1 100 ? -1.729 -7.138 -6.862 1.00 94.44 100 VAL A C 1
ATOM 824 O O . VAL A 1 100 ? -2.414 -8.076 -7.261 1.00 94.44 100 VAL A O 1
ATOM 827 N N . PHE A 1 101 ? -0.871 -7.263 -5.850 1.00 95.62 101 PHE A N 1
ATOM 828 C CA . PHE A 1 101 ? -0.670 -8.484 -5.080 1.00 95.62 101 PHE A CA 1
ATOM 829 C C . PHE A 1 101 ? -0.381 -8.142 -3.617 1.00 95.62 101 PHE A C 1
ATOM 831 O O . PHE A 1 101 ? 0.443 -7.277 -3.330 1.00 95.62 101 PHE A O 1
ATOM 838 N N . ILE A 1 102 ? -1.045 -8.833 -2.688 1.00 96.31 102 ILE A N 1
ATOM 839 C CA . ILE A 1 102 ? -0.752 -8.753 -1.252 1.00 96.31 102 ILE A CA 1
ATOM 840 C C . ILE A 1 102 ? -0.668 -10.174 -0.697 1.00 96.31 102 ILE A C 1
ATOM 842 O O . ILE A 1 102 ? -1.657 -10.912 -0.705 1.00 96.31 102 ILE A O 1
ATOM 846 N N . GLY A 1 103 ? 0.504 -10.530 -0.171 1.00 93.81 103 GLY A N 1
ATOM 847 C CA . GLY A 1 103 ? 0.765 -11.785 0.529 1.00 93.81 103 GLY A CA 1
ATOM 848 C C . GLY A 1 103 ? 1.290 -11.537 1.944 1.00 93.81 103 GLY A C 1
ATOM 849 O O . GLY A 1 103 ? 1.998 -10.568 2.187 1.00 93.81 103 GLY A O 1
ATOM 850 N N . ASN A 1 104 ? 0.934 -12.414 2.887 1.00 92.12 104 ASN A N 1
ATOM 851 C CA . ASN A 1 104 ? 1.497 -12.467 4.247 1.00 92.12 104 ASN A CA 1
ATOM 852 C C . ASN A 1 104 ? 1.418 -11.173 5.103 1.00 92.12 104 ASN A C 1
ATOM 854 O O . ASN A 1 104 ? 2.144 -11.031 6.086 1.00 92.12 104 ASN A O 1
ATOM 858 N N . LEU A 1 105 ? 0.489 -10.251 4.809 1.00 95.88 105 LEU A N 1
ATOM 859 C CA . LEU A 1 105 ? 0.285 -9.029 5.608 1.00 95.88 105 LEU A CA 1
ATOM 860 C C . LEU A 1 105 ? 0.118 -9.285 7.127 1.00 95.88 105 LEU A C 1
ATOM 862 O O . LEU A 1 105 ? 0.690 -8.527 7.911 1.00 95.88 105 LEU A O 1
ATOM 866 N N . PRO A 1 106 ? -0.587 -10.341 7.597 1.00 96.06 106 PRO A N 1
ATOM 867 C CA . PRO A 1 106 ? -0.695 -10.615 9.031 1.00 96.06 106 PRO A CA 1
ATOM 868 C C . PRO A 1 106 ? 0.646 -10.801 9.749 1.00 96.06 106 PRO A C 1
ATOM 870 O O . PRO A 1 106 ? 0.737 -10.464 10.926 1.00 96.06 106 PRO A O 1
ATOM 873 N N . ALA A 1 107 ? 1.675 -11.336 9.083 1.00 93.94 107 ALA A N 1
ATOM 874 C CA . ALA A 1 107 ? 2.993 -11.490 9.696 1.00 93.94 107 ALA A CA 1
ATOM 875 C C . ALA A 1 107 ? 3.655 -10.133 9.946 1.00 93.94 107 ALA A C 1
ATOM 877 O O . ALA A 1 107 ? 4.096 -9.882 11.065 1.00 93.94 107 ALA A O 1
ATOM 878 N N . LEU A 1 108 ? 3.621 -9.233 8.957 1.00 94.50 108 LEU A N 1
ATOM 879 C CA . LEU A 1 108 ? 4.124 -7.865 9.104 1.00 94.50 108 LEU A CA 1
ATOM 880 C C . LEU A 1 108 ? 3.409 -7.124 10.241 1.00 94.50 108 LEU A C 1
ATOM 882 O O . LEU A 1 108 ? 4.051 -6.514 11.090 1.00 94.50 108 LEU A O 1
ATOM 886 N N . LEU A 1 109 ? 2.076 -7.219 10.296 1.00 95.75 109 LEU A N 1
ATOM 887 C CA . LEU A 1 109 ? 1.294 -6.571 11.352 1.00 95.75 109 LEU A CA 1
ATOM 888 C C . LEU A 1 109 ? 1.618 -7.134 12.742 1.00 95.75 109 LEU A C 1
ATOM 890 O O . LEU A 1 109 ? 1.605 -6.381 13.710 1.00 95.75 109 LEU A O 1
ATOM 894 N N . ARG A 1 110 ? 1.917 -8.436 12.864 1.00 95.06 110 ARG A N 1
ATOM 895 C CA . ARG A 1 110 ? 2.364 -9.020 14.139 1.00 95.06 110 ARG A CA 1
ATOM 896 C C . ARG A 1 110 ? 3.713 -8.460 14.575 1.00 95.06 110 ARG A C 1
ATOM 898 O O . ARG A 1 110 ? 3.834 -8.114 15.743 1.00 95.06 110 ARG A O 1
ATOM 905 N N . VAL A 1 111 ? 4.672 -8.339 13.656 1.00 93.19 111 VAL A N 1
ATOM 906 C CA . VAL A 1 111 ? 5.977 -7.720 13.944 1.00 93.19 111 VAL A CA 1
ATOM 907 C C . VAL A 1 111 ? 5.778 -6.281 14.417 1.00 93.19 111 VAL A C 1
ATOM 909 O O . VAL A 1 111 ? 6.217 -5.938 15.510 1.00 93.19 111 VAL A O 1
ATOM 912 N N . ALA A 1 112 ? 5.000 -5.483 13.681 1.00 93.56 112 ALA A N 1
ATOM 913 C CA . ALA A 1 112 ? 4.719 -4.097 14.054 1.00 93.56 112 ALA A CA 1
ATOM 914 C C . ALA A 1 112 ? 4.021 -3.960 15.419 1.00 93.56 112 ALA A C 1
ATOM 916 O O . ALA A 1 112 ? 4.291 -3.031 16.167 1.00 93.56 112 ALA A O 1
ATOM 917 N N . ARG A 1 113 ? 3.129 -4.893 15.779 1.00 93.81 113 ARG A N 1
ATOM 918 C CA . ARG A 1 113 ? 2.480 -4.900 17.104 1.00 93.81 113 ARG A CA 1
ATOM 919 C C . ARG A 1 113 ? 3.380 -5.413 18.228 1.00 93.81 113 ARG A C 1
ATOM 921 O O . ARG A 1 113 ? 3.062 -5.165 19.387 1.00 93.81 113 ARG A O 1
ATOM 928 N N . SER A 1 114 ? 4.442 -6.151 17.908 1.00 93.31 114 SER A N 1
ATOM 929 C CA . SER A 1 114 ? 5.387 -6.681 18.899 1.00 93.31 114 SER A CA 1
ATOM 930 C C . SER A 1 114 ? 6.419 -5.655 19.373 1.00 93.31 114 SER A C 1
ATOM 932 O O . SER A 1 114 ? 7.125 -5.922 20.340 1.00 93.31 114 SER A O 1
ATOM 934 N N . ASP A 1 115 ? 6.444 -4.476 18.751 1.00 89.81 115 ASP A N 1
ATOM 935 C CA . ASP A 1 115 ? 7.233 -3.312 19.155 1.00 89.81 115 ASP A CA 1
ATOM 936 C C . ASP A 1 115 ? 6.295 -2.164 19.593 1.00 89.81 115 ASP A C 1
ATOM 938 O O . ASP A 1 115 ? 6.094 -1.181 18.873 1.00 89.81 115 ASP A O 1
ATOM 942 N N . PRO A 1 116 ? 5.632 -2.308 20.758 1.00 80.44 116 PRO A N 1
ATOM 943 C CA . PRO A 1 116 ? 4.634 -1.349 21.229 1.00 80.44 116 PRO A CA 1
ATOM 944 C C . PRO A 1 116 ? 5.245 -0.018 21.685 1.00 80.44 116 PRO A C 1
ATOM 946 O O . PRO A 1 116 ? 4.540 0.991 21.702 1.00 80.44 116 PRO A O 1
ATOM 949 N N . ASP A 1 117 ? 6.532 -0.017 22.037 1.00 83.12 117 ASP A N 1
ATOM 950 C CA . ASP A 1 117 ? 7.267 1.177 22.464 1.00 83.12 117 ASP A CA 1
ATOM 951 C C . ASP A 1 117 ? 7.732 2.023 21.265 1.00 83.12 117 ASP A C 1
ATOM 953 O O . ASP A 1 117 ? 8.200 3.149 21.440 1.00 83.12 117 ASP A O 1
ATOM 957 N N . GLY A 1 118 ? 7.555 1.505 20.042 1.00 77.62 118 GLY A N 1
ATOM 958 C CA . GLY A 1 118 ? 7.824 2.223 18.804 1.00 77.62 118 GLY A CA 1
ATOM 959 C C . GLY A 1 118 ? 9.311 2.449 18.564 1.00 77.62 118 GLY A C 1
ATOM 960 O O . GLY A 1 118 ? 9.681 3.503 18.044 1.00 77.62 118 GLY A O 1
ATOM 961 N N . ALA A 1 119 ? 10.160 1.479 18.927 1.00 84.44 119 ALA A N 1
ATOM 962 C CA . ALA A 1 119 ? 11.579 1.523 18.573 1.00 84.44 119 ALA A CA 1
ATOM 963 C C . ALA A 1 119 ? 11.755 1.657 17.048 1.00 84.44 119 ALA A C 1
ATOM 965 O O . ALA A 1 119 ? 12.648 2.366 16.582 1.00 84.44 119 ALA A O 1
ATOM 966 N N . HIS A 1 120 ? 10.839 1.058 16.283 1.00 87.06 120 HIS A N 1
ATOM 967 C CA . HIS A 1 120 ? 10.690 1.224 14.848 1.00 87.06 120 HIS A CA 1
ATOM 968 C C . HIS A 1 120 ? 9.389 1.975 14.538 1.00 87.06 120 HIS A C 1
ATOM 970 O O . HIS A 1 120 ? 8.279 1.530 14.837 1.00 87.06 120 HIS A O 1
ATOM 976 N N . LEU A 1 121 ? 9.526 3.132 13.886 1.00 87.19 121 LEU A N 1
ATOM 977 C CA . LEU A 1 121 ? 8.392 3.967 13.474 1.00 87.19 121 LEU A CA 1
ATOM 978 C C . LEU A 1 121 ? 7.782 3.527 12.134 1.00 87.19 121 LEU A C 1
ATOM 980 O O . LEU A 1 121 ? 6.635 3.859 11.834 1.00 87.19 121 LEU A O 1
ATOM 984 N N . ILE A 1 122 ? 8.556 2.825 11.301 1.00 90.88 122 ILE A N 1
ATOM 985 C CA . ILE A 1 122 ? 8.177 2.415 9.946 1.00 90.88 122 ILE A CA 1
ATOM 986 C C . ILE A 1 122 ? 8.555 0.950 9.752 1.00 90.88 122 ILE A C 1
ATOM 988 O O . ILE A 1 122 ? 9.690 0.557 10.000 1.00 90.88 122 ILE A O 1
ATOM 992 N N . TYR A 1 123 ? 7.602 0.176 9.239 1.00 92.75 123 TYR A N 1
ATOM 993 C CA . TYR A 1 123 ? 7.784 -1.215 8.841 1.00 92.75 123 TYR A CA 1
ATOM 994 C C . TYR A 1 123 ? 7.537 -1.317 7.345 1.00 92.75 123 TYR A C 1
ATOM 996 O O . TYR A 1 123 ? 6.538 -0.793 6.842 1.00 92.75 123 TYR A O 1
ATOM 1004 N N . TYR A 1 124 ? 8.438 -1.987 6.637 1.00 91.44 124 TYR A N 1
ATOM 1005 C CA . TYR A 1 124 ? 8.430 -2.032 5.182 1.00 91.44 124 TYR A CA 1
ATOM 1006 C C . TYR A 1 124 ? 8.322 -3.488 4.705 1.00 91.44 124 TYR A C 1
ATOM 1008 O O . TYR A 1 124 ? 9.183 -4.294 5.056 1.00 91.44 124 TYR A O 1
ATOM 1016 N N . PRO A 1 125 ? 7.267 -3.874 3.960 1.00 93.25 125 PRO A N 1
ATOM 1017 C CA . PRO A 1 125 ? 7.190 -5.211 3.376 1.00 93.25 125 PRO A CA 1
ATOM 1018 C C . PRO A 1 125 ? 8.230 -5.385 2.262 1.00 93.25 125 PRO A C 1
ATOM 1020 O O . PRO A 1 125 ? 8.665 -4.413 1.652 1.00 93.25 125 PRO A O 1
ATOM 1023 N N . SER A 1 126 ? 8.560 -6.632 1.924 1.00 93.12 126 SER A N 1
ATOM 1024 C CA . SER A 1 126 ? 9.262 -6.926 0.670 1.00 93.12 126 SER A CA 1
ATOM 1025 C C . SER A 1 126 ? 8.323 -6.628 -0.505 1.00 93.12 126 SER A C 1
ATOM 1027 O O . SER A 1 126 ? 7.317 -7.316 -0.694 1.00 93.12 126 SER A O 1
ATOM 1029 N N . ILE A 1 127 ? 8.608 -5.558 -1.252 1.00 93.62 127 ILE A N 1
ATOM 1030 C CA . ILE A 1 127 ? 7.815 -5.117 -2.405 1.00 93.62 127 ILE A CA 1
ATOM 1031 C C . ILE A 1 127 ? 8.524 -5.548 -3.689 1.00 93.62 127 ILE A C 1
ATOM 1033 O O . ILE A 1 127 ? 9.671 -5.191 -3.935 1.00 93.62 127 ILE A O 1
ATOM 1037 N N . VAL A 1 128 ? 7.834 -6.305 -4.537 1.00 92.81 128 VAL A N 1
ATOM 1038 C CA . VAL A 1 128 ? 8.309 -6.602 -5.895 1.00 92.81 128 VAL A CA 1
ATOM 1039 C C . VAL A 1 128 ? 8.187 -5.342 -6.747 1.00 92.81 128 VAL A C 1
ATOM 1041 O O . VAL A 1 128 ? 7.187 -4.631 -6.653 1.00 92.81 128 VAL A O 1
ATOM 1044 N N . ASN A 1 129 ? 9.180 -5.093 -7.604 1.00 87.75 129 ASN A N 1
ATOM 1045 C CA . ASN A 1 129 ? 9.286 -3.872 -8.408 1.00 87.75 129 ASN A CA 1
ATOM 1046 C C . ASN A 1 129 ? 9.480 -2.594 -7.559 1.00 87.75 129 ASN A C 1
ATOM 1048 O O . ASN A 1 129 ? 8.925 -1.533 -7.849 1.00 87.75 129 ASN A O 1
ATOM 1052 N N . ASN A 1 130 ? 10.269 -2.707 -6.488 1.00 89.75 130 ASN A N 1
ATOM 1053 C CA . ASN A 1 130 ? 10.762 -1.584 -5.703 1.00 89.75 130 ASN A CA 1
ATOM 1054 C C . ASN A 1 130 ? 12.279 -1.710 -5.521 1.00 89.75 130 ASN A C 1
ATOM 1056 O O . ASN A 1 130 ? 12.789 -2.792 -5.251 1.00 89.75 130 ASN A O 1
ATOM 1060 N N . ASP A 1 131 ? 12.980 -0.592 -5.643 1.00 85.94 131 ASP A N 1
ATOM 1061 C CA . ASP A 1 131 ? 14.436 -0.520 -5.613 1.00 85.94 131 ASP A CA 1
ATOM 1062 C C . ASP A 1 131 ? 15.052 -0.883 -4.261 1.00 85.94 131 ASP A C 1
ATOM 1064 O O . ASP A 1 131 ? 15.969 -1.701 -4.195 1.00 85.94 131 ASP A O 1
ATOM 1068 N N . VAL A 1 132 ? 14.516 -0.320 -3.178 1.00 87.44 132 VAL A N 1
ATOM 1069 C CA . VAL A 1 132 ? 14.955 -0.623 -1.811 1.00 87.44 132 VAL A CA 1
ATOM 1070 C C . VAL A 1 132 ? 14.737 -2.100 -1.501 1.00 87.44 132 VAL A C 1
ATOM 1072 O O . VAL A 1 132 ? 15.658 -2.780 -1.052 1.00 87.44 132 VAL A O 1
ATOM 1075 N N . ALA A 1 133 ? 13.543 -2.619 -1.789 1.00 91.06 133 ALA A N 1
ATOM 1076 C CA . ALA A 1 133 ? 13.228 -4.024 -1.571 1.00 91.06 133 ALA A CA 1
ATOM 1077 C C . ALA A 1 133 ? 14.098 -4.957 -2.420 1.00 91.06 133 ALA A C 1
ATOM 1079 O O . ALA A 1 133 ? 14.545 -5.974 -1.903 1.00 91.06 133 ALA A O 1
ATOM 1080 N N . ALA A 1 134 ? 14.381 -4.615 -3.680 1.00 91.06 134 ALA A N 1
ATOM 1081 C CA . ALA A 1 134 ? 15.224 -5.434 -4.545 1.00 91.06 134 ALA A CA 1
ATOM 1082 C C . ALA A 1 134 ? 16.651 -5.582 -4.006 1.00 91.06 134 ALA A C 1
ATOM 1084 O O . ALA A 1 134 ? 17.213 -6.671 -4.061 1.00 91.06 134 ALA A O 1
ATOM 1085 N N . SER A 1 135 ? 17.220 -4.530 -3.412 1.00 89.44 135 SER A N 1
ATOM 1086 C CA . SER A 1 135 ? 18.535 -4.632 -2.768 1.00 89.44 135 SER A CA 1
ATOM 1087 C C . SER A 1 135 ? 18.528 -5.643 -1.609 1.00 89.44 135 SER A C 1
ATOM 1089 O O . SER A 1 135 ? 19.412 -6.494 -1.511 1.00 89.44 135 SER A O 1
ATOM 1091 N N . PHE A 1 136 ? 17.477 -5.641 -0.780 1.00 91.38 136 PHE A N 1
ATOM 1092 C CA . PHE A 1 136 ? 17.320 -6.634 0.291 1.00 91.38 136 PHE A CA 1
ATOM 1093 C C . PHE A 1 136 ? 16.972 -8.035 -0.229 1.00 91.38 136 PHE A C 1
ATOM 1095 O O . PHE A 1 136 ? 17.431 -9.024 0.332 1.00 91.38 136 PHE A O 1
ATOM 1102 N N . GLN A 1 137 ? 16.222 -8.145 -1.326 1.00 93.00 137 GLN A N 1
ATOM 1103 C CA . GLN A 1 137 ? 15.954 -9.421 -1.997 1.00 93.00 137 GLN A CA 1
ATOM 1104 C C . GLN A 1 137 ? 17.250 -10.028 -2.562 1.00 93.00 137 GLN A C 1
ATOM 1106 O O . GLN A 1 137 ? 17.444 -11.238 -2.471 1.00 93.00 137 GLN A O 1
ATOM 1111 N N . ALA A 1 138 ? 18.167 -9.209 -3.085 1.00 91.62 138 ALA A N 1
ATOM 1112 C CA . ALA A 1 138 ? 19.506 -9.653 -3.473 1.00 91.62 138 ALA A CA 1
ATOM 1113 C C . ALA A 1 138 ? 20.325 -10.119 -2.258 1.00 91.62 138 ALA A C 1
ATOM 1115 O O . ALA A 1 138 ? 20.930 -11.189 -2.301 1.00 91.62 138 ALA A O 1
ATOM 1116 N N . ALA A 1 139 ? 20.289 -9.370 -1.149 1.00 90.38 139 ALA A N 1
ATOM 1117 C CA . ALA A 1 139 ? 20.953 -9.757 0.099 1.00 90.38 139 ALA A CA 1
ATOM 1118 C C . ALA A 1 139 ? 20.413 -11.078 0.687 1.00 90.38 139 ALA A C 1
ATOM 1120 O O . ALA A 1 139 ? 21.177 -11.851 1.261 1.00 90.38 139 ALA A O 1
ATOM 1121 N N . ASP A 1 140 ? 19.123 -11.361 0.493 1.00 92.62 140 ASP A N 1
ATOM 1122 C CA . ASP A 1 140 ? 18.475 -12.629 0.855 1.00 92.62 140 ASP A CA 1
ATOM 1123 C C . ASP A 1 140 ? 18.770 -13.776 -0.135 1.00 92.62 140 ASP A C 1
ATOM 1125 O O . ASP A 1 140 ? 18.338 -14.909 0.082 1.00 92.62 140 ASP A O 1
ATOM 1129 N N . GLY A 1 141 ? 19.492 -13.511 -1.229 1.00 92.12 141 GLY A N 1
ATOM 1130 C CA . GLY A 1 141 ? 19.827 -14.500 -2.254 1.00 92.12 141 GLY A CA 1
ATOM 1131 C C . GLY A 1 141 ? 18.699 -14.807 -3.243 1.00 92.12 141 GLY A C 1
ATOM 1132 O O . GLY A 1 141 ? 18.780 -15.811 -3.946 1.00 92.12 141 GLY A O 1
ATOM 1133 N N . LEU A 1 142 ? 17.656 -13.970 -3.320 1.00 92.06 142 LEU A N 1
ATOM 1134 C CA . LEU A 1 142 ? 16.588 -14.105 -4.322 1.00 92.06 142 LEU A CA 1
ATOM 1135 C C . LEU A 1 142 ? 17.011 -13.587 -5.696 1.00 92.06 142 LEU A C 1
ATOM 1137 O O . LEU A 1 142 ? 16.602 -14.133 -6.715 1.00 92.06 142 LEU A O 1
ATOM 1141 N N . ILE A 1 143 ? 17.829 -12.536 -5.716 1.00 91.69 143 ILE A N 1
ATOM 1142 C CA . ILE A 1 143 ? 18.428 -11.985 -6.933 1.00 91.69 143 ILE A CA 1
ATOM 1143 C C . ILE A 1 143 ? 19.908 -12.344 -6.892 1.00 91.69 143 ILE A C 1
ATOM 1145 O O . ILE A 1 143 ? 20.676 -11.752 -6.135 1.00 91.69 143 ILE A O 1
ATOM 1149 N N . THR A 1 144 ? 20.297 -13.355 -7.662 1.00 89.94 144 THR A N 1
ATOM 1150 C CA . THR A 1 144 ? 21.660 -13.913 -7.644 1.00 89.94 144 THR A CA 1
ATOM 1151 C C . THR A 1 144 ? 22.501 -13.478 -8.836 1.00 89.94 144 THR A C 1
ATOM 1153 O O . THR A 1 144 ? 23.729 -13.475 -8.754 1.00 89.94 144 THR A O 1
ATOM 1156 N N . ASP A 1 145 ? 21.852 -13.088 -9.928 1.00 90.00 145 ASP A N 1
ATOM 1157 C CA . ASP A 1 145 ? 22.484 -12.592 -11.142 1.00 90.00 145 ASP A CA 1
ATOM 1158 C C . ASP A 1 145 ? 23.046 -11.176 -10.909 1.00 90.00 145 ASP A C 1
ATOM 1160 O O . ASP A 1 145 ? 22.271 -10.234 -10.709 1.00 90.00 145 ASP A O 1
ATOM 1164 N N . PRO A 1 146 ? 24.379 -10.975 -10.966 1.00 88.19 146 PRO A N 1
ATOM 1165 C CA . PRO A 1 146 ? 25.003 -9.701 -10.594 1.00 88.19 146 PRO A CA 1
ATOM 1166 C C . PRO A 1 146 ? 24.532 -8.496 -11.417 1.00 88.19 146 PRO A C 1
ATOM 1168 O O . PRO A 1 146 ? 24.573 -7.370 -10.937 1.00 88.19 146 PRO A O 1
ATOM 1171 N N . GLU A 1 147 ? 24.075 -8.721 -12.652 1.00 88.12 147 GLU A N 1
ATOM 1172 C CA . GLU A 1 147 ? 23.566 -7.672 -13.543 1.00 88.12 147 GLU A CA 1
ATOM 1173 C C . GLU A 1 147 ? 22.188 -7.118 -13.141 1.00 88.12 147 GLU A C 1
ATOM 1175 O O . GLU A 1 147 ? 21.796 -6.064 -13.642 1.00 88.12 147 GLU A O 1
ATOM 1180 N N . TYR A 1 148 ? 21.468 -7.801 -12.241 1.00 88.00 148 TYR A N 1
ATOM 1181 C CA . TYR A 1 148 ? 20.170 -7.361 -11.713 1.00 88.00 148 TYR A CA 1
ATOM 1182 C C . TYR A 1 148 ? 20.230 -6.908 -10.248 1.00 88.00 148 TYR A C 1
ATOM 1184 O O . TYR A 1 148 ? 19.205 -6.522 -9.682 1.00 88.00 148 TYR A O 1
ATOM 1192 N N . VAL A 1 149 ? 21.415 -6.938 -9.631 1.00 85.50 149 VAL A N 1
ATOM 1193 C CA . VAL A 1 149 ? 21.627 -6.437 -8.269 1.00 85.50 149 VAL A CA 1
ATOM 1194 C C . VAL A 1 149 ? 21.643 -4.911 -8.290 1.00 85.50 149 VAL A C 1
ATOM 1196 O O . VAL A 1 149 ? 22.337 -4.289 -9.091 1.00 85.50 149 VAL A O 1
ATOM 1199 N N . VAL A 1 150 ? 20.852 -4.305 -7.404 1.00 83.56 150 VAL A N 1
ATOM 1200 C CA . VAL A 1 150 ? 20.669 -2.852 -7.329 1.00 83.56 150 VAL A CA 1
ATOM 1201 C C . VAL A 1 150 ? 21.370 -2.317 -6.090 1.00 83.56 150 VAL A C 1
ATOM 1203 O O . VAL A 1 150 ? 21.044 -2.696 -4.960 1.00 83.56 150 VAL A O 1
ATOM 1206 N N . ASP A 1 151 ? 22.292 -1.386 -6.312 1.00 80.81 151 ASP A N 1
ATOM 1207 C CA . ASP A 1 151 ? 22.967 -0.663 -5.243 1.00 80.81 151 ASP A CA 1
ATOM 1208 C C . ASP A 1 151 ? 22.091 0.476 -4.710 1.00 80.81 151 ASP A C 1
ATOM 1210 O O . ASP A 1 151 ? 21.500 1.257 -5.468 1.00 80.81 151 ASP A O 1
ATOM 1214 N N . LEU A 1 152 ? 22.041 0.596 -3.382 1.00 81.31 152 LEU A N 1
ATOM 1215 C CA . LEU A 1 152 ? 21.392 1.714 -2.705 1.00 81.31 152 LEU A CA 1
ATOM 1216 C C . LEU A 1 152 ? 22.392 2.827 -2.418 1.00 81.31 152 LEU A C 1
ATOM 1218 O O . LEU A 1 152 ? 23.520 2.601 -1.977 1.00 81.31 152 LEU A O 1
ATOM 1222 N N . ARG A 1 153 ? 21.940 4.061 -2.620 1.00 78.44 153 ARG A N 1
ATOM 1223 C CA . ARG A 1 153 ? 22.682 5.281 -2.313 1.00 78.44 153 ARG A CA 1
ATOM 1224 C C . ARG A 1 153 ? 22.014 5.995 -1.141 1.00 78.44 153 ARG A C 1
ATOM 1226 O O . ARG A 1 153 ? 20.785 6.092 -1.110 1.00 78.44 153 ARG A O 1
ATOM 1233 N N . PRO A 1 154 ? 22.788 6.533 -0.183 1.00 72.75 154 PRO A N 1
ATOM 1234 C CA . PRO A 1 154 ? 22.224 7.334 0.893 1.00 72.75 154 PRO A CA 1
ATOM 1235 C C . PRO A 1 154 ? 21.443 8.528 0.339 1.00 72.75 154 PRO A C 1
ATOM 1237 O O . PRO A 1 154 ? 21.943 9.265 -0.512 1.00 72.75 154 PRO A O 1
ATOM 1240 N N . SER A 1 155 ? 20.237 8.761 0.857 1.00 65.00 155 SER A N 1
ATOM 1241 C CA . SER A 1 155 ? 19.482 9.961 0.499 1.00 65.00 155 SER A CA 1
ATOM 1242 C C . SER A 1 155 ? 20.151 11.202 1.089 1.00 65.00 155 SER A C 1
ATOM 1244 O O . SER A 1 155 ? 20.405 11.250 2.296 1.00 65.00 155 SER A O 1
ATOM 1246 N N . VAL A 1 156 ? 20.366 12.241 0.282 1.00 62.66 156 VAL A N 1
ATOM 1247 C CA . VAL A 1 156 ? 20.841 13.540 0.780 1.00 62.66 156 VAL A CA 1
ATOM 1248 C C . VAL A 1 156 ? 19.638 14.427 1.104 1.00 62.66 156 VAL A C 1
ATOM 1250 O O . VAL A 1 156 ? 18.877 14.823 0.219 1.00 62.66 156 VAL A O 1
ATOM 1253 N N . ILE A 1 157 ? 19.458 14.756 2.387 1.00 57.84 157 ILE A N 1
ATOM 1254 C CA . ILE A 1 157 ? 18.381 15.641 2.854 1.00 57.84 157 ILE A CA 1
ATOM 1255 C C . ILE A 1 157 ? 18.470 16.999 2.133 1.00 57.84 157 ILE A C 1
ATOM 1257 O O . ILE A 1 157 ? 19.520 17.637 2.110 1.00 57.84 157 ILE A O 1
ATOM 1261 N N . GLY A 1 158 ? 17.351 17.471 1.574 1.00 54.06 158 GLY A N 1
ATOM 1262 C CA . GLY A 1 158 ? 17.214 18.847 1.071 1.00 54.06 158 GLY A CA 1
ATOM 1263 C C . GLY A 1 158 ? 17.389 19.043 -0.438 1.00 54.06 158 GLY A C 1
ATOM 1264 O O . GLY A 1 158 ? 17.123 20.138 -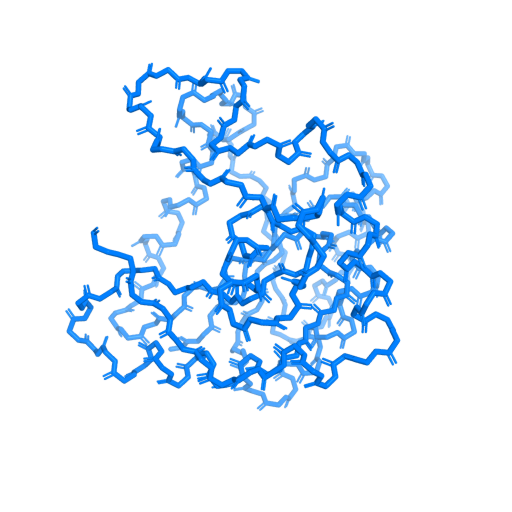0.931 1.00 54.06 158 GLY A O 1
ATOM 1265 N N . LYS A 1 159 ? 17.746 18.006 -1.202 1.00 51.03 159 LYS A N 1
ATOM 1266 C CA . LYS A 1 159 ? 17.618 18.017 -2.666 1.00 51.03 159 LYS A CA 1
ATOM 1267 C C . LYS A 1 159 ? 16.816 16.807 -3.108 1.00 51.03 159 LYS A C 1
ATOM 1269 O O . LYS A 1 159 ? 17.111 15.683 -2.726 1.00 51.03 159 LYS A O 1
ATOM 1274 N N . ARG A 1 160 ? 15.798 17.042 -3.938 1.00 52.72 160 ARG A N 1
ATOM 1275 C CA . ARG A 1 160 ? 15.193 15.971 -4.728 1.00 52.72 160 ARG A CA 1
ATOM 1276 C C . ARG A 1 160 ? 16.248 15.574 -5.753 1.00 52.72 160 ARG A C 1
ATOM 1278 O O . ARG A 1 160 ? 16.357 16.229 -6.786 1.00 52.72 160 ARG A O 1
ATOM 1285 N N . ASP A 1 161 ? 17.093 14.613 -5.402 1.00 55.25 161 ASP A N 1
ATOM 1286 C CA . ASP A 1 161 ? 18.075 14.094 -6.339 1.00 55.25 161 ASP A CA 1
ATOM 1287 C C . ASP A 1 161 ? 17.310 13.500 -7.524 1.00 55.25 161 ASP A C 1
ATOM 1289 O O . ASP A 1 161 ? 16.478 12.605 -7.364 1.00 55.25 161 ASP A O 1
ATOM 1293 N N . ALA A 1 162 ? 17.531 14.066 -8.709 1.00 54.72 162 ALA A N 1
ATOM 1294 C CA . ALA A 1 162 ? 16.912 13.588 -9.936 1.00 54.72 162 ALA A CA 1
ATOM 1295 C C . ALA A 1 162 ? 17.398 12.176 -10.305 1.00 54.72 162 ALA A C 1
ATOM 1297 O O . ALA A 1 162 ? 16.746 11.511 -11.105 1.00 54.72 162 ALA A O 1
ATOM 1298 N N . THR A 1 163 ? 18.516 11.727 -9.722 1.00 57.12 163 THR A N 1
ATOM 1299 C CA . THR A 1 163 ? 19.118 10.413 -9.969 1.00 57.12 163 THR A CA 1
ATOM 1300 C C . THR A 1 163 ? 18.549 9.297 -9.087 1.00 57.12 163 THR A C 1
ATOM 1302 O O . THR A 1 163 ? 18.748 8.133 -9.414 1.00 57.12 163 THR A O 1
ATOM 1305 N N . GLY A 1 164 ? 17.760 9.628 -8.052 1.00 65.88 164 GLY A N 1
ATOM 1306 C CA . GLY A 1 164 ? 17.154 8.654 -7.135 1.00 65.88 164 GLY A CA 1
ATOM 1307 C C . GLY A 1 164 ? 18.134 8.077 -6.104 1.00 65.88 164 GLY A C 1
ATOM 1308 O O . GLY A 1 164 ? 19.337 8.311 -6.160 1.00 65.88 164 GLY A O 1
ATOM 1309 N N . ASN A 1 165 ? 17.614 7.310 -5.141 1.00 73.88 165 ASN A N 1
ATOM 1310 C CA . ASN A 1 165 ? 18.433 6.617 -4.131 1.00 73.88 165 ASN A CA 1
ATOM 1311 C C . ASN A 1 165 ? 18.958 5.256 -4.634 1.00 73.88 165 ASN A C 1
ATOM 1313 O O . ASN A 1 165 ? 19.443 4.452 -3.843 1.00 73.88 165 ASN A O 1
ATOM 1317 N N . SER A 1 166 ? 18.822 4.970 -5.929 1.00 79.50 166 SER A N 1
ATOM 1318 C CA . SER A 1 166 ? 19.198 3.704 -6.553 1.00 79.50 166 SER A CA 1
ATOM 1319 C C . SER A 1 166 ? 19.399 3.886 -8.058 1.00 79.50 166 SER A C 1
ATOM 1321 O O . SER A 1 166 ? 18.885 4.833 -8.657 1.00 79.50 166 SER A O 1
ATOM 1323 N N . ASP A 1 167 ? 20.090 2.937 -8.688 1.00 75.62 167 ASP A N 1
ATOM 1324 C CA . ASP A 1 167 ? 20.204 2.858 -10.153 1.00 75.62 167 ASP A CA 1
ATOM 1325 C C . ASP A 1 167 ? 18.995 2.192 -10.826 1.00 75.62 167 ASP A C 1
ATOM 1327 O O . ASP A 1 167 ? 18.971 2.000 -12.043 1.00 75.62 167 ASP A O 1
ATOM 1331 N N . TRP A 1 168 ? 17.939 1.902 -10.062 1.00 82.50 168 TRP A N 1
ATOM 1332 C CA . TRP A 1 168 ? 16.708 1.290 -10.560 1.00 82.50 168 TRP A CA 1
ATOM 1333 C C . TRP A 1 168 ? 16.109 1.987 -11.792 1.00 82.50 168 TRP A C 1
ATOM 1335 O O . TRP A 1 168 ? 15.760 1.289 -12.746 1.00 82.50 168 TRP A O 1
ATOM 1345 N N . PRO A 1 169 ? 16.034 3.337 -11.870 1.00 80.56 169 PRO A N 1
ATOM 1346 C CA . PRO A 1 169 ? 15.502 4.010 -13.058 1.00 80.56 169 PRO A CA 1
ATOM 1347 C C . PRO A 1 169 ? 16.328 3.770 -14.330 1.00 80.56 169 PRO A C 1
ATOM 1349 O O . PRO A 1 169 ? 15.822 3.971 -15.432 1.00 80.56 169 PRO A O 1
ATOM 1352 N N . GLN A 1 170 ? 17.593 3.370 -14.185 1.00 80.06 170 GLN A N 1
ATOM 1353 C CA . GLN A 1 170 ? 18.520 3.100 -15.285 1.00 80.06 170 GLN A CA 1
ATOM 1354 C C . GLN A 1 170 ? 18.536 1.612 -15.673 1.00 80.06 170 GLN A C 1
ATOM 1356 O O . GLN A 1 170 ? 19.062 1.266 -16.729 1.00 80.06 170 GLN A O 1
ATOM 1361 N N . CYS A 1 171 ? 17.923 0.736 -14.867 1.00 82.31 171 CYS A N 1
ATOM 1362 C CA . CYS A 1 171 ? 17.872 -0.705 -15.093 1.00 82.31 171 CYS A CA 1
ATOM 1363 C C . CYS A 1 171 ? 16.430 -1.213 -15.251 1.00 82.31 171 CYS A C 1
ATOM 1365 O O . CYS A 1 171 ? 15.902 -1.931 -14.404 1.00 82.31 171 CYS A O 1
ATOM 1367 N N . THR A 1 172 ? 15.777 -0.904 -16.375 1.00 82.81 172 THR A N 1
ATOM 1368 C CA . THR A 1 172 ? 14.422 -1.427 -16.658 1.00 82.81 172 THR A CA 1
ATOM 1369 C C . THR A 1 172 ? 14.370 -2.960 -16.623 1.00 82.81 172 THR A C 1
ATOM 1371 O O . THR A 1 172 ? 13.408 -3.532 -16.115 1.00 82.81 172 THR A O 1
ATOM 1374 N N . ARG A 1 173 ? 15.445 -3.627 -17.065 1.00 90.00 173 ARG A N 1
ATOM 1375 C CA . ARG A 1 173 ? 15.566 -5.093 -17.029 1.00 90.00 173 ARG A CA 1
ATOM 1376 C C . ARG A 1 173 ? 15.594 -5.665 -15.608 1.00 90.00 173 ARG A C 1
ATOM 1378 O O . ARG A 1 173 ? 15.175 -6.800 -15.430 1.00 90.00 173 ARG A O 1
ATOM 1385 N N . CYS A 1 174 ? 16.039 -4.901 -14.604 1.00 89.44 174 CYS A N 1
ATOM 1386 C CA . CYS A 1 174 ? 16.020 -5.336 -13.205 1.00 89.44 174 CYS A CA 1
ATOM 1387 C C . CYS A 1 174 ? 14.576 -5.518 -12.719 1.00 89.44 174 CYS A C 1
ATOM 1389 O O . CYS A 1 174 ? 14.238 -6.548 -12.144 1.00 89.44 174 CYS A O 1
ATOM 1391 N N . ALA A 1 175 ? 13.699 -4.552 -13.011 1.00 88.44 175 ALA A N 1
ATOM 1392 C CA . ALA A 1 175 ? 12.284 -4.640 -12.658 1.00 88.44 175 ALA A CA 1
ATOM 1393 C C . ALA A 1 175 ? 11.598 -5.848 -13.312 1.00 88.44 175 ALA A C 1
ATOM 1395 O O . ALA A 1 175 ? 10.886 -6.587 -12.636 1.00 88.44 175 ALA A O 1
ATOM 1396 N N . GLU A 1 176 ? 11.839 -6.056 -14.610 1.00 91.25 176 GLU A N 1
ATOM 1397 C CA . GLU A 1 176 ? 11.307 -7.197 -15.363 1.00 91.25 176 GLU A CA 1
ATOM 1398 C C . GLU A 1 176 ? 11.822 -8.522 -14.797 1.00 91.25 176 GLU A C 1
ATOM 1400 O O . GLU A 1 176 ? 11.024 -9.409 -14.513 1.00 91.25 176 GLU A O 1
ATOM 1405 N N . HIS A 1 177 ? 13.128 -8.639 -14.545 1.00 91.94 177 HIS A N 1
ATOM 1406 C CA . HIS A 1 177 ? 13.731 -9.851 -13.994 1.00 91.94 177 HIS A CA 1
ATOM 1407 C C . HIS A 1 177 ? 13.120 -10.240 -12.640 1.00 91.94 177 HIS A C 1
ATOM 1409 O O . HIS A 1 177 ? 12.671 -11.372 -12.469 1.00 91.94 177 HIS A O 1
ATOM 1415 N N . VAL A 1 178 ? 13.036 -9.295 -11.696 1.00 92.62 178 VAL A N 1
ATOM 1416 C CA . VAL A 1 178 ? 12.447 -9.552 -10.370 1.00 92.62 178 VAL A CA 1
ATOM 1417 C C . VAL A 1 178 ? 10.960 -9.899 -10.487 1.00 92.62 178 VAL A C 1
ATOM 1419 O O . VAL A 1 178 ? 10.461 -10.757 -9.759 1.00 92.62 178 VAL A O 1
ATOM 1422 N N . HIS A 1 179 ? 10.243 -9.262 -11.416 1.00 93.00 179 HIS A N 1
ATOM 1423 C CA . HIS A 1 179 ? 8.837 -9.557 -11.665 1.00 93.00 179 HIS A CA 1
ATOM 1424 C C . HIS A 1 179 ? 8.630 -10.975 -12.212 1.00 93.00 179 HIS A C 1
ATOM 1426 O O . HIS A 1 179 ? 7.800 -11.710 -11.683 1.00 93.00 179 HIS A O 1
ATOM 1432 N N . GLU A 1 180 ? 9.396 -11.381 -13.225 1.00 9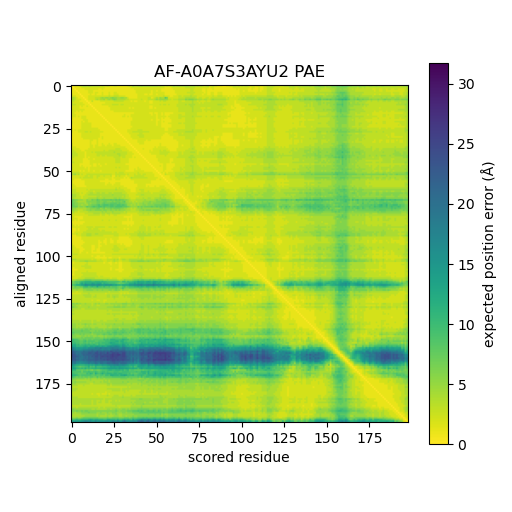3.88 180 GLU A N 1
ATOM 1433 C CA . GLU A 1 180 ? 9.320 -12.725 -13.807 1.00 93.88 180 GLU A CA 1
ATOM 1434 C C . GLU A 1 180 ? 9.727 -13.803 -12.796 1.00 93.88 180 GLU A C 1
ATOM 1436 O O . GLU A 1 180 ? 9.052 -14.826 -12.682 1.00 93.88 180 GLU A O 1
ATOM 1441 N N . ALA A 1 181 ? 10.766 -13.551 -11.991 1.00 93.75 181 ALA A N 1
ATOM 1442 C CA . ALA A 1 181 ? 11.154 -14.439 -10.896 1.00 93.75 181 ALA A CA 1
ATOM 1443 C C . ALA A 1 181 ? 10.010 -14.620 -9.882 1.00 93.75 181 ALA A C 1
ATOM 1445 O O . ALA A 1 181 ? 9.696 -15.746 -9.487 1.00 93.75 181 ALA A O 1
ATOM 1446 N N . PHE A 1 182 ? 9.333 -13.527 -9.511 1.00 95.12 182 PHE A N 1
ATOM 1447 C CA . PHE A 1 182 ? 8.163 -13.586 -8.638 1.00 95.12 182 PHE A CA 1
ATOM 1448 C C . PHE A 1 182 ? 7.004 -14.358 -9.270 1.00 95.12 182 PHE A C 1
ATOM 1450 O O . PHE A 1 182 ? 6.394 -15.180 -8.595 1.00 95.12 182 PHE A O 1
ATOM 1457 N N . LEU A 1 183 ? 6.689 -14.135 -10.548 1.00 95.38 183 LEU A N 1
ATOM 1458 C CA . LEU A 1 183 ? 5.609 -14.860 -11.223 1.00 95.38 183 LEU A CA 1
ATOM 1459 C C . LEU A 1 183 ? 5.901 -16.360 -11.360 1.00 95.38 183 LEU A C 1
ATOM 1461 O O . LEU A 1 183 ? 4.969 -17.163 -11.294 1.00 95.38 183 LEU A O 1
ATOM 1465 N N . ALA A 1 184 ? 7.170 -16.736 -11.530 1.00 96.06 184 ALA A N 1
ATOM 1466 C CA . ALA A 1 184 ? 7.593 -18.127 -11.635 1.00 96.06 184 ALA A CA 1
ATOM 1467 C C . ALA A 1 184 ? 7.497 -18.883 -10.298 1.00 96.06 184 ALA A C 1
ATOM 1469 O O . ALA A 1 184 ? 7.147 -20.063 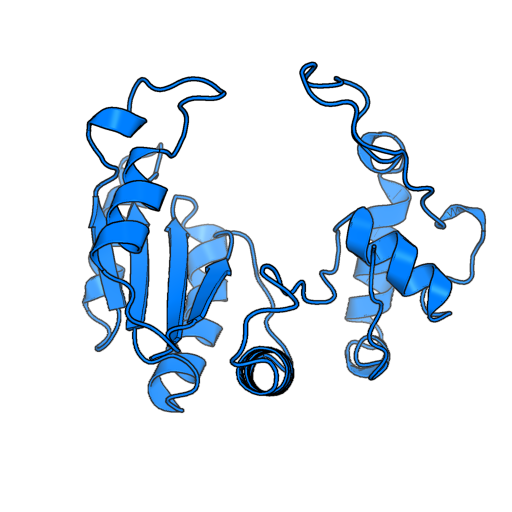-10.298 1.00 96.06 184 ALA A O 1
ATOM 1470 N N . SER A 1 185 ? 7.799 -18.223 -9.173 1.00 94.94 185 SER A N 1
ATOM 1471 C CA . SER A 1 185 ? 7.763 -18.827 -7.832 1.00 94.94 185 SER A CA 1
ATOM 1472 C C . SER A 1 185 ? 7.472 -17.778 -6.745 1.00 94.94 185 SER A C 1
ATOM 1474 O O . SER A 1 185 ? 8.388 -17.333 -6.043 1.00 94.94 185 SER A O 1
ATOM 1476 N N . PRO A 1 186 ? 6.202 -17.364 -6.555 1.00 94.31 186 PRO A N 1
ATOM 1477 C CA . PRO A 1 186 ? 5.844 -16.359 -5.552 1.00 94.31 186 PRO A CA 1
ATOM 1478 C C . PRO A 1 186 ? 6.248 -16.757 -4.129 1.00 94.31 186 PRO A C 1
ATOM 1480 O O . PRO A 1 186 ? 6.585 -15.905 -3.310 1.00 94.31 186 PRO A O 1
ATOM 1483 N N . GLU A 1 187 ? 6.212 -18.056 -3.825 1.00 93.81 187 GLU A N 1
ATOM 1484 C CA . GLU A 1 187 ? 6.570 -18.624 -2.528 1.00 93.81 187 GLU A CA 1
ATOM 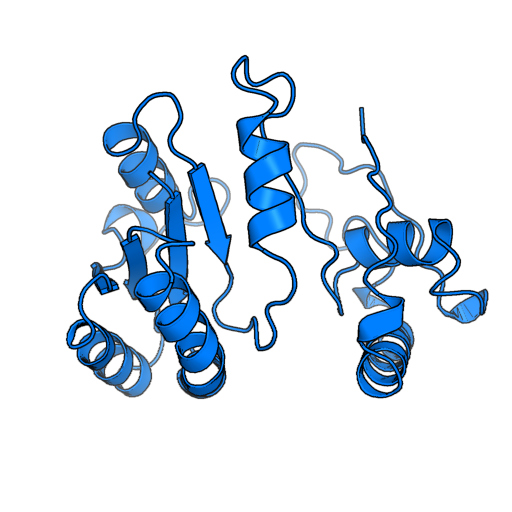1485 C C . GLU A 1 187 ? 8.034 -18.375 -2.137 1.00 93.81 187 GLU A C 1
ATOM 1487 O O . GLU A 1 187 ? 8.325 -18.229 -0.949 1.00 93.81 187 GLU A O 1
ATOM 1492 N N . SER A 1 188 ? 8.942 -18.264 -3.114 1.00 93.69 188 SER A N 1
ATOM 1493 C CA . SER A 1 188 ? 10.357 -17.980 -2.851 1.00 93.69 188 SER A CA 1
ATOM 1494 C C . SER A 1 188 ? 10.570 -16.600 -2.215 1.00 93.69 188 SER A C 1
ATOM 1496 O O . SER A 1 188 ? 11.480 -16.427 -1.411 1.00 93.69 188 SER A O 1
ATOM 1498 N N . PHE A 1 189 ? 9.672 -15.642 -2.471 1.00 93.88 189 PHE A N 1
ATOM 1499 C CA . PHE A 1 189 ? 9.754 -14.280 -1.935 1.00 93.88 189 PHE A CA 1
ATOM 1500 C C . PHE A 1 189 ? 9.320 -14.166 -0.463 1.00 93.88 189 PHE A C 1
ATOM 1502 O O . PHE A 1 189 ? 9.423 -13.090 0.130 1.00 93.88 189 PHE A O 1
ATOM 1509 N N . PHE A 1 190 ? 8.863 -15.253 0.169 1.00 92.31 190 PHE A N 1
ATOM 1510 C CA . PHE A 1 190 ? 8.585 -15.299 1.609 1.00 92.31 190 PHE A CA 1
ATOM 1511 C C . PHE A 1 190 ? 9.793 -15.852 2.377 1.00 92.31 190 PHE A C 1
ATOM 1513 O O . PHE A 1 190 ? 9.705 -16.892 3.027 1.00 92.31 190 PHE A O 1
ATOM 1520 N N . THR A 1 191 ? 10.917 -15.132 2.328 1.00 89.69 191 THR A N 1
ATOM 1521 C CA . THR A 1 191 ? 12.207 -15.554 2.914 1.00 89.69 191 THR A CA 1
ATOM 1522 C C . THR A 1 191 ? 12.157 -15.721 4.433 1.00 89.69 191 THR A C 1
ATOM 1524 O O . THR A 1 191 ? 12.938 -16.472 5.010 1.00 89.69 191 THR A O 1
ATOM 1527 N N . GLY A 1 192 ? 11.235 -15.019 5.099 1.00 88.56 192 GLY A N 1
ATOM 1528 C CA . GLY A 1 192 ? 11.188 -14.941 6.559 1.00 88.56 192 GLY A CA 1
ATOM 1529 C C . GLY A 1 192 ? 12.305 -14.077 7.153 1.00 88.56 192 GLY A C 1
ATOM 1530 O O . GLY A 1 192 ? 12.365 -13.938 8.374 1.00 88.56 192 GLY A O 1
ATOM 1531 N N . CYS A 1 193 ? 13.154 -13.481 6.311 1.00 90.62 193 CYS A N 1
ATOM 1532 C CA . CYS A 1 193 ? 14.185 -12.545 6.726 1.00 90.62 193 CYS A CA 1
ATOM 1533 C C . CYS A 1 193 ? 13.566 -11.215 7.167 1.00 90.62 193 CYS A C 1
ATOM 1535 O O . CYS A 1 193 ? 12.550 -10.757 6.636 1.00 90.62 193 CYS A O 1
ATOM 1537 N N . MET A 1 194 ? 14.216 -10.579 8.137 1.00 90.12 194 MET A N 1
ATOM 1538 C CA . MET A 1 194 ? 13.915 -9.225 8.578 1.00 90.12 194 MET A CA 1
ATOM 1539 C C . MET A 1 194 ? 15.226 -8.453 8.633 1.00 90.12 194 MET A C 1
ATOM 1541 O O . MET A 1 194 ? 16.167 -8.879 9.302 1.00 90.12 194 MET A O 1
ATOM 1545 N N . HIS A 1 195 ? 15.266 -7.324 7.935 1.00 89.06 195 HIS A N 1
ATOM 1546 C CA . HIS A 1 195 ? 16.415 -6.427 7.913 1.00 89.06 195 HIS A CA 1
ATOM 1547 C C . HIS A 1 195 ? 16.106 -5.197 8.759 1.00 89.06 195 HIS A C 1
ATOM 1549 O O . HIS A 1 195 ? 15.052 -4.582 8.601 1.00 89.06 195 HIS A O 1
ATOM 1555 N N . GLU A 1 196 ? 17.029 -4.830 9.645 1.00 86.69 196 GLU A N 1
ATOM 1556 C CA . GLU A 1 196 ? 16.990 -3.551 10.353 1.00 86.69 196 GLU A CA 1
ATOM 1557 C C . GLU A 1 196 ? 17.945 -2.579 9.664 1.00 86.69 196 GLU A C 1
ATOM 1559 O O . GLU A 1 196 ? 19.147 -2.833 9.578 1.00 86.69 196 GLU A O 1
ATOM 1564 N N . TRP A 1 197 ? 17.420 -1.447 9.199 1.00 71.75 197 TRP A N 1
ATOM 1565 C CA . TRP A 1 197 ? 18.242 -0.348 8.708 1.00 71.75 197 TRP A CA 1
ATOM 1566 C C . TRP A 1 197 ? 18.308 0.732 9.787 1.00 71.75 197 TRP A C 1
ATOM 1568 O O . TRP A 1 197 ? 17.288 1.331 10.133 1.00 71.75 197 TRP A O 1
ATOM 1578 N N . ARG A 1 198 ? 19.507 0.935 10.338 1.00 62.78 198 ARG A N 1
ATOM 1579 C CA . ARG A 1 198 ? 19.828 1.988 11.308 1.00 62.78 198 ARG A CA 1
ATOM 1580 C C . ARG A 1 198 ? 20.677 3.079 10.674 1.00 62.78 198 ARG A C 1
ATOM 1582 O O . ARG A 1 198 ? 21.517 2.731 9.813 1.00 62.78 198 ARG A O 1
#